Protein 1G41 (pdb70)

Foldseek 3Di:
DPDALVRQLVQLVQAAPDPSFVSSVLSVQQVVLVVLVVDDPPVSLVDFGQAAEEAEDAARCQVVSQVSSCVVVLAQEEEDELVQQLVGDACLVQLQVSLVSLLCSQPCCFLVVDDVCPVVSDPRDDLLVSLVRSLVRCQREAEYEYEALQVLFQAPPGDDSVVSSLVSLVSCLCLLVWHWHQYPSGIHISGHHHYYYYHNCPPNDLVRRPVSNSVSHNHYGYGYAADLVSLLCQCPRHDCRVVVVVQVLLVVLQEGEDEDSVLSSLLSVLLRLQCVVDNNNGSVSSVLLVCLLCVVCNVCSNVVHNYYHYRYNVSSCVSCPCQSVDCVRVVPRD

Solvent-accessible surface area: 17791 Å² total; per-residue (Å²): 62,136,54,50,38,179,89,0,27,65,57,0,68,86,38,9,9,35,12,64,92,0,5,134,8,0,0,72,3,5,31,28,27,71,109,27,59,99,62,148,111,99,105,75,102,115,48,50,16,85,1,0,0,0,44,6,54,74,13,6,16,21,20,60,0,0,99,71,0,3,146,31,16,99,10,2,34,29,55,7,74,1,53,101,28,83,214,64,111,98,15,44,3,1,0,66,56,0,0,54,36,0,19,140,46,10,100,123,80,36,74,66,161,84,256,215,109,117,135,103,68,51,143,59,52,66,94,111,79,11,58,113,75,0,11,75,18,0,31,55,57,0,0,0,0,5,37,30,1,20,122,0,1,74,146,40,172,166,71,72,39,9,101,50,48,53,5,6,0,138,59,2,20,62,1,6,97,29,28,78,5,68,11,158,26,33,114,0,125,2,62,29,2,2,2,0,0,1,4,37,21,160,111,8,160,21,77,33,2,26,92,86,2,50,53,48,2,66,38,106,13,115,2,81,67,18,50,37,60,31,3,46,114,36,0,65,93,13,103,62,5,35,12,92,79,24,94,59,96,12,59,112,70,30,1,64,0,39,37,56,102,62,0,12,90,80,0,2,103,6,0,67,86,1,5,109,68,28,91,86,55,4,23,125,16,2,96,45,0,0,93,80,1,0,86,156,6,51,179,34,1,73,116,50,111,68,84,81,19,91,0,56,36,72,55,1,65,120,20,12,48,127,2,18,100,53,86,100,70,1,124,189,68,16

Organism: Haemophilus influenzae (strain ATCC 51907 / DSM 11121 / KW20 / Rd) (NCBI:txid71421)

CATH classification: 3.40.50.300 (+2 more: 1.10.8.10, 1.10.8.60)

Radius of gyration: 23.07 Å; Cα contacts (8 Å, |Δi|>4): 548; chains: 1; bounding box: 60×40×63 Å

Sequence (334 aa):
SEMTPREIVSELDQHIIGQADAKRAVAIALRNRWRRMQLQEPLRHEVTPKNILMIGPTGVGKTEIARRLAKLANAPFIKVEATKFTVGKEVDSIIRDLTDSAMKLVRQQEIAKNRLIDDEAAKLINPEELKQKAIDAVEQNGIVFIDEIDKICKKGEYSGADVSREGVQRDLLPLVEGSTVSTKHGMVKTDHILFIASGAFQVARPSDLIPELQGRLPIRVELTALSAADFERILTEPHASLTEQYKALMATEGVNIAFTTDAVKKIAEAAFRVNEKTENIGARRLHTVMERLMDKISFSASDMNGQTVNIDAAYVADALGEVVENEDLSRFIL

Structure (mmCIF, N/CA/C/O backbone):
data_1G41
#
_entry.id   1G41
#
_cell.length_a   110.620
_cell.length_b   110.620
_cell.length_c   335.83
_cell.angle_alpha   90.00
_cell.angle_beta   90.00
_cell.angle_gamma   120.00
#
_symmetry.space_group_name_H-M   'P 6 2 2'
#
loop_
_entity.id
_entity.type
_entity.pdbx_description
1 polymer 'HEAT SHOCK PROTEIN HSLU'
2 non-polymer 'SULFATE ION'
3 non-polymer "ADENOSINE-5'-DIPHOSPHATE"
4 water water
#
loop_
_atom_site.group_PDB
_atom_site.id
_atom_site.type_symbol
_atom_site.label_atom_id
_atom_site.label_alt_id
_atom_site.label_comp_id
_atom_site.label_asym_id
_atom_site.label_entity_id
_atom_site.label_seq_id
_atom_site.pdbx_PDB_ins_code
_atom_site.Cartn_x
_atom_site.Cartn_y
_atom_site.Cartn_z
_atom_site.occupancy
_atom_site.B_iso_or_equiv
_atom_site.auth_seq_id
_atom_site.auth_comp_id
_atom_site.auth_asym_id
_atom_site.auth_atom_id
_atom_site.pdbx_PDB_model_num
ATOM 1 N N . SER A 1 2 ? 18.807 35.658 37.481 1.00 68.33 2 SER A N 1
ATOM 2 C CA . SER A 1 2 ? 19.811 36.186 38.446 1.00 68.33 2 SER A CA 1
ATOM 3 C C . SER A 1 2 ? 19.876 37.708 38.386 1.00 68.33 2 SER A C 1
ATOM 4 O O . SER A 1 2 ? 19.177 38.336 37.593 1.00 68.33 2 SER A O 1
ATOM 7 N N . GLU A 1 3 ? 20.720 38.290 39.234 1.00 49.16 3 GLU A N 1
ATOM 8 C CA . GLU A 1 3 ? 20.899 39.739 39.293 1.00 49.16 3 GLU A CA 1
ATOM 9 C C . GLU A 1 3 ? 21.840 40.215 38.188 1.00 49.16 3 GLU A C 1
ATOM 10 O O . GLU A 1 3 ? 22.055 41.414 38.009 1.00 49.16 3 GLU A O 1
ATOM 16 N N . MET A 1 4 ? 22.400 39.263 37.452 1.00 33.09 4 MET A N 1
ATOM 17 C CA . MET A 1 4 ? 23.327 39.574 36.372 1.00 33.09 4 MET A CA 1
ATOM 18 C C . MET A 1 4 ? 22.691 40.375 35.245 1.00 33.09 4 MET A C 1
ATOM 19 O O . MET A 1 4 ? 21.563 40.115 34.834 1.00 33.09 4 MET A O 1
ATOM 24 N N . THR A 1 5 ? 23.436 41.355 34.751 1.00 16.87 5 THR A N 1
ATOM 25 C CA . THR A 1 5 ? 22.966 42.200 33.656 1.00 16.87 5 THR A CA 1
ATOM 26 C C . THR A 1 5 ? 23.272 41.508 32.330 1.00 16.87 5 THR A C 1
ATOM 27 O O . THR A 1 5 ? 24.109 40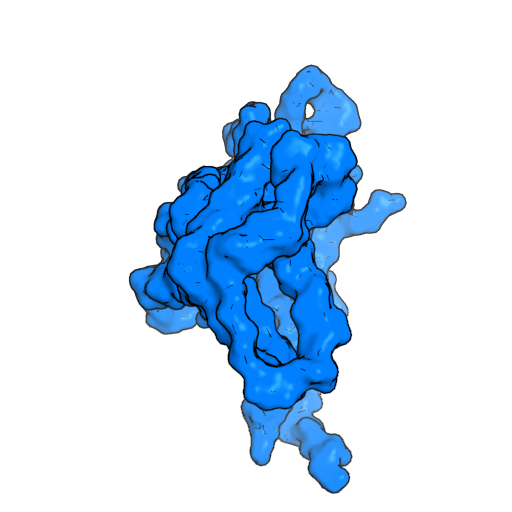.606 32.272 1.00 16.87 5 THR A O 1
ATOM 31 N N . PRO A 1 6 ? 22.586 41.913 31.254 1.00 23.92 6 PRO A N 1
ATOM 32 C CA . PRO A 1 6 ? 22.811 41.309 29.938 1.00 23.92 6 PRO A CA 1
ATOM 33 C C . PRO A 1 6 ? 24.303 41.210 29.591 1.00 23.92 6 PRO A C 1
ATOM 34 O O . PRO A 1 6 ? 24.791 40.124 29.234 1.00 23.92 6 PRO A O 1
ATOM 38 N N . ARG A 1 7 ? 25.023 42.329 29.710 1.00 26.53 7 ARG A N 1
ATOM 39 C CA . ARG A 1 7 ? 26.461 42.345 29.411 1.00 26.53 7 ARG A CA 1
ATOM 40 C C . ARG A 1 7 ? 27.263 41.405 30.310 1.00 26.53 7 ARG A C 1
ATOM 41 O O . ARG A 1 7 ? 28.210 40.777 29.855 1.00 26.53 7 ARG A O 1
ATOM 49 N N . GLU A 1 8 ? 26.897 41.296 31.582 1.00 25.97 8 GLU A N 1
ATOM 50 C CA . GLU A 1 8 ? 27.617 40.383 32.460 1.00 25.97 8 GLU A CA 1
ATOM 51 C C . GLU A 1 8 ? 27.354 38.932 32.017 1.00 25.97 8 GLU A C 1
ATOM 52 O O . GLU A 1 8 ? 28.247 38.086 32.060 1.00 25.97 8 GLU A O 1
ATOM 58 N N . ILE A 1 9 ? 26.126 38.658 31.584 1.00 22.68 9 ILE A N 1
ATOM 59 C CA . ILE A 1 9 ? 25.758 37.325 31.120 1.00 22.68 9 ILE A CA 1
ATOM 60 C C . ILE A 1 9 ? 26.534 36.979 29.852 1.00 22.68 9 ILE A C 1
ATOM 61 O O . ILE A 1 9 ? 27.020 35.851 29.715 1.00 22.68 9 ILE A O 1
ATOM 66 N N . VAL A 1 10 ? 26.638 37.940 28.928 1.00 18.43 10 VAL A N 1
ATOM 67 C CA . VAL A 1 10 ? 27.379 37.720 27.690 1.00 18.43 10 VAL A CA 1
ATOM 68 C C . VAL A 1 10 ? 28.877 37.556 28.004 1.00 18.43 10 VAL A C 1
ATOM 69 O O . VAL A 1 10 ? 29.574 36.715 27.409 1.00 18.43 10 VAL A O 1
ATOM 73 N N . SER A 1 11 ? 29.379 38.335 28.950 1.00 26.66 11 SER A N 1
ATOM 74 C CA . SER A 1 11 ? 30.787 38.199 29.295 1.00 26.66 11 SER A CA 1
ATOM 75 C C . SER A 1 11 ? 31.040 36.765 29.772 1.00 26.66 11 SER A C 1
ATOM 76 O O . SER A 1 11 ? 32.057 36.145 29.429 1.00 26.66 11 SER A O 1
ATOM 79 N N . GLU A 1 12 ? 30.111 36.230 30.557 1.00 22.23 12 GLU A N 1
ATOM 80 C CA . GLU A 1 12 ? 30.266 34.863 31.040 1.00 22.23 12 GLU A CA 1
ATOM 81 C C . GLU A 1 12 ? 30.182 33.876 29.877 1.00 22.23 12 GLU A C 1
ATOM 82 O O . GLU A 1 12 ? 30.977 32.937 29.788 1.00 22.23 12 GLU A O 1
ATOM 88 N N . LEU A 1 13 ? 29.222 34.091 28.983 1.00 30.53 13 LEU A N 1
ATOM 89 C CA . LEU A 1 13 ? 29.061 33.205 27.835 1.00 30.53 13 LEU A CA 1
ATOM 90 C C . LEU A 1 13 ? 30.306 33.236 26.950 1.00 30.53 13 LEU A C 1
ATOM 91 O O . LEU A 1 13 ? 30.714 32.214 26.398 1.00 30.53 13 LEU A O 1
ATOM 96 N N . ASP A 1 14 ? 30.915 34.411 26.827 1.00 27.48 14 ASP A N 1
ATOM 97 C CA . ASP A 1 14 ? 32.109 34.547 26.009 1.00 27.48 14 ASP A CA 1
ATOM 98 C C . ASP A 1 14 ? 33.234 33.624 26.448 1.00 27.48 14 ASP A C 1
ATOM 99 O O . ASP A 1 14 ? 34.061 33.235 25.634 1.00 27.48 14 ASP A O 1
ATOM 104 N N . GLN A 1 15 ? 33.275 33.274 27.727 1.00 22.60 15 GLN A N 1
ATOM 105 C CA . GLN A 1 15 ? 34.350 32.422 28.198 1.00 22.60 15 GLN A CA 1
ATOM 106 C C . GLN A 1 15 ? 34.165 30.935 27.917 1.00 22.60 15 GLN A C 1
ATOM 107 O O . GLN A 1 15 ? 35.030 30.127 28.254 1.00 22.60 15 GLN A O 1
ATOM 113 N N . HIS A 1 16 ? 33.054 30.584 27.278 1.00 28.14 16 HIS A N 1
ATOM 114 C CA . HIS A 1 16 ? 32.762 29.195 26.949 1.00 28.14 16 HIS A CA 1
ATOM 115 C C . HIS A 1 16 ? 32.467 29.020 25.456 1.00 28.14 16 HIS A C 1
ATOM 116 O O . HIS A 1 16 ? 32.765 27.979 24.879 1.00 28.14 16 HIS A O 1
ATOM 123 N N . ILE A 1 17 ? 31.895 30.054 24.846 1.00 22.60 17 ILE A N 1
ATOM 124 C CA . ILE A 1 17 ? 31.491 30.031 23.439 1.00 22.60 17 ILE A CA 1
ATOM 125 C C . ILE A 1 17 ? 32.211 31.099 22.623 1.00 22.60 17 ILE A C 1
ATOM 126 O O . ILE A 1 17 ? 32.201 32.287 22.980 1.00 22.60 17 ILE A O 1
ATOM 131 N N . ILE A 1 18 ? 32.839 30.677 21.532 1.00 18.43 18 ILE A N 1
ATOM 132 C CA . ILE A 1 18 ? 33.543 31.619 20.670 1.00 18.43 18 ILE A CA 1
ATOM 133 C C . ILE A 1 18 ? 32.541 32.141 19.657 1.00 18.43 18 ILE A C 1
ATOM 134 O O . ILE A 1 18 ? 31.784 31.361 19.084 1.00 18.43 18 ILE A O 1
ATOM 139 N N . GLY A 1 19 ? 32.528 33.458 19.461 1.00 18.83 19 GLY A N 1
ATOM 140 C CA . GLY A 1 19 ? 31.611 34.064 18.507 1.00 18.83 19 GLY A CA 1
ATOM 141 C C . GLY A 1 19 ? 30.144 34.041 18.905 1.00 18.83 19 GLY A C 1
ATOM 142 O O . GLY A 1 19 ? 29.800 34.047 20.096 1.00 18.83 19 GLY A O 1
ATOM 143 N N . GLN A 1 20 ? 29.281 34.023 17.891 1.00 24.26 20 GLN A N 1
ATOM 144 C CA . GLN A 1 20 ? 27.831 34.001 18.073 1.00 24.26 20 GLN A CA 1
ATOM 145 C C . GLN A 1 20 ? 27.359 35.085 19.059 1.00 24.26 20 GLN A C 1
ATOM 146 O O . GLN A 1 20 ? 26.678 34.791 20.046 1.00 24.26 20 GLN A O 1
ATOM 152 N N . ALA A 1 21 ? 27.713 36.340 18.783 1.00 16.56 21 ALA A N 1
ATOM 153 C CA . ALA A 1 21 ? 27.321 37.453 19.651 1.00 16.56 21 ALA A CA 1
ATOM 154 C C . ALA A 1 21 ? 25.817 37.695 19.663 1.00 16.56 21 ALA A C 1
ATOM 155 O O . ALA A 1 21 ? 25.246 38.013 20.717 1.00 16.56 21 ALA A O 1
ATOM 157 N N . ASP A 1 22 ? 25.169 37.556 18.509 1.00 20.54 22 ASP A N 1
ATOM 158 C CA . ASP A 1 22 ? 23.727 37.778 18.456 1.00 20.54 22 ASP A CA 1
ATOM 159 C C . ASP A 1 22 ? 22.976 36.788 19.349 1.00 20.54 22 ASP A C 1
ATOM 160 O O . ASP A 1 22 ? 22.098 37.188 20.127 1.00 20.54 22 ASP A O 1
ATOM 165 N N . ALA A 1 23 ? 23.304 35.503 19.237 1.00 22.88 23 ALA A N 1
ATOM 166 C CA . ALA A 1 23 ? 22.646 34.497 20.062 1.00 22.88 23 ALA A CA 1
ATOM 167 C C . ALA A 1 23 ? 22.963 34.722 21.549 1.00 22.88 23 ALA A C 1
ATOM 168 O O . ALA A 1 23 ? 22.110 34.524 22.421 1.00 22.88 23 ALA A O 1
ATOM 170 N N . LYS A 1 24 ? 24.195 35.118 21.844 1.00 32.88 24 LYS A N 1
ATOM 171 C CA . LYS A 1 24 ? 24.555 35.364 23.229 1.00 32.88 24 LYS A CA 1
ATOM 172 C C . LYS A 1 24 ? 23.695 36.503 23.781 1.00 32.88 24 LYS A C 1
ATOM 173 O O . LYS A 1 24 ? 23.244 36.451 24.929 1.00 32.88 24 LYS A O 1
ATOM 179 N N . ARG A 1 25 ? 23.455 37.524 22.961 1.00 30.20 25 ARG A N 1
ATOM 180 C CA . ARG A 1 25 ? 22.644 38.647 23.403 1.00 30.20 25 ARG A CA 1
ATOM 181 C C . ARG A 1 25 ? 21.181 38.246 23.569 1.00 30.20 25 ARG A C 1
ATOM 182 O O . ARG A 1 25 ? 20.537 38.615 24.557 1.00 30.20 25 ARG A O 1
ATOM 190 N N . ALA A 1 26 ? 20.663 37.483 22.611 1.00 27.76 26 ALA A N 1
ATOM 191 C CA . ALA A 1 26 ? 19.276 37.036 22.663 1.00 27.76 26 ALA A CA 1
ATOM 192 C C . ALA A 1 26 ? 18.977 36.262 23.945 1.00 27.76 26 ALA A C 1
ATOM 193 O O . ALA A 1 26 ? 17.959 36.513 24.592 1.00 27.76 26 ALA A O 1
ATOM 195 N N . VAL A 1 27 ? 19.844 35.328 24.326 1.00 25.27 27 VAL A N 1
ATOM 196 C CA . VAL A 1 27 ? 19.598 34.574 25.553 1.00 25.27 27 VAL A CA 1
ATOM 197 C C . VAL A 1 27 ? 19.843 35.423 26.797 1.00 25.27 27 VAL A C 1
ATOM 198 O O . VAL A 1 27 ? 19.217 35.190 27.832 1.00 25.27 27 VAL A O 1
ATOM 202 N N . ALA A 1 28 ? 20.753 36.396 26.711 1.00 32.89 28 ALA A N 1
ATOM 203 C CA . ALA A 1 28 ? 21.036 37.262 27.858 1.00 32.89 28 ALA A CA 1
ATOM 204 C C . ALA A 1 28 ? 19.775 38.062 28.180 1.00 32.89 28 ALA A C 1
ATOM 205 O O . ALA A 1 28 ? 19.352 38.155 29.333 1.00 32.89 28 ALA A O 1
ATOM 207 N N . ILE A 1 29 ? 19.188 38.634 27.135 1.00 33.72 29 ILE A N 1
ATOM 208 C CA . ILE A 1 29 ? 17.967 39.423 27.242 1.00 33.72 29 ILE A CA 1
ATOM 209 C C . ILE A 1 29 ? 16.876 38.565 27.878 1.00 33.72 29 ILE A C 1
ATOM 210 O O . ILE A 1 29 ? 16.243 38.966 28.862 1.00 33.72 29 ILE A O 1
ATOM 215 N N . ALA A 1 30 ? 16.677 37.382 27.302 1.00 39.62 30 ALA A N 1
ATOM 216 C CA . ALA A 1 30 ? 15.669 36.443 27.764 1.00 39.62 30 ALA A CA 1
ATOM 217 C C . ALA A 1 30 ? 15.799 36.144 29.245 1.00 39.62 30 ALA A C 1
ATOM 218 O O . ALA A 1 30 ? 14.807 36.069 29.958 1.00 39.62 30 ALA A O 1
ATOM 220 N N . LEU A 1 31 ? 17.027 35.974 29.708 1.00 30.37 31 LEU A N 1
ATOM 221 C CA . LEU A 1 31 ? 17.256 35.657 31.105 1.00 30.37 31 LEU A CA 1
ATOM 222 C C . LEU A 1 31 ? 17.056 36.882 31.985 1.00 30.37 31 LEU A C 1
ATOM 223 O O . LEU A 1 31 ? 16.611 36.768 33.126 1.00 30.37 31 LEU A O 1
ATOM 228 N N . ARG A 1 32 ? 17.379 38.053 31.445 1.00 29.49 32 ARG A N 1
ATOM 229 C CA . ARG A 1 32 ? 17.245 39.303 32.185 1.00 29.49 32 ARG A CA 1
ATOM 230 C C . ARG A 1 32 ? 15.773 39.657 32.358 1.00 29.49 32 ARG A C 1
ATOM 231 O O . ARG A 1 32 ? 15.373 40.199 33.391 1.00 29.49 32 ARG A O 1
ATOM 239 N N . ASN A 1 33 ? 14.969 39.347 31.343 1.00 32.14 33 ASN A N 1
ATOM 240 C CA . ASN A 1 33 ? 13.541 39.619 31.410 1.00 32.14 33 ASN A CA 1
ATOM 241 C C . ASN A 1 33 ? 12.905 38.982 32.640 1.00 32.14 33 ASN A C 1
ATOM 242 O O . ASN A 1 33 ? 12.024 39.574 33.258 1.00 32.14 33 ASN A O 1
ATOM 247 N N . ARG A 1 34 ? 13.340 37.777 32.993 1.00 37.61 34 ARG A N 1
ATOM 248 C CA . ARG A 1 34 ? 12.809 37.101 34.170 1.00 37.61 34 ARG A CA 1
ATOM 249 C C . ARG A 1 34 ? 13.019 37.963 35.397 1.00 37.61 34 ARG A C 1
ATOM 250 O O . ARG A 1 34 ? 12.143 38.065 36.252 1.00 37.61 34 ARG A O 1
ATOM 258 N N . TRP A 1 35 ? 14.195 38.570 35.488 1.00 37.08 35 TRP A N 1
ATOM 259 C CA . TRP A 1 35 ? 14.504 39.430 36.613 1.00 37.08 35 TRP A CA 1
ATOM 260 C C . TRP A 1 35 ? 13.603 40.655 36.583 1.00 37.08 35 TRP A C 1
ATOM 261 O O . TRP A 1 35 ? 13.081 41.076 37.616 1.00 37.08 35 TRP A O 1
ATOM 272 N N . ARG A 1 36 ? 13.435 41.228 35.393 1.00 25.57 36 ARG A N 1
ATOM 273 C CA . ARG A 1 36 ? 12.610 42.418 35.222 1.00 25.57 36 ARG A CA 1
ATOM 274 C C . ARG A 1 36 ? 11.162 42.155 35.621 1.00 25.57 36 ARG A C 1
ATOM 275 O O . ARG A 1 36 ? 10.563 42.929 36.364 1.00 25.57 36 ARG A O 1
ATOM 283 N N . ARG A 1 37 ? 10.603 41.063 35.116 1.00 33.98 37 ARG A N 1
ATOM 284 C CA . ARG A 1 37 ? 9.233 40.705 35.426 1.00 33.98 37 ARG A CA 1
ATOM 285 C C . ARG A 1 37 ? 9.038 40.636 36.934 1.00 33.98 37 ARG A C 1
ATOM 286 O O . ARG A 1 37 ? 7.990 41.012 37.452 1.00 33.98 37 ARG A O 1
ATOM 294 N N . MET A 1 38 ? 10.063 40.169 37.634 1.00 38.08 38 MET A N 1
ATOM 295 C CA . MET A 1 38 ? 10.008 40.041 39.085 1.00 38.08 38 MET A CA 1
ATOM 296 C C . MET A 1 38 ? 9.984 41.394 39.780 1.00 38.08 38 MET A C 1
ATOM 297 O O . MET A 1 38 ? 9.600 41.488 40.943 1.00 38.08 38 MET A O 1
ATOM 302 N N . GLN A 1 39 ? 10.396 42.439 39.071 1.00 34.00 39 GLN A N 1
ATOM 303 C CA . GLN A 1 39 ? 10.415 43.777 39.651 1.00 34.00 39 GLN A CA 1
ATOM 304 C C . GLN A 1 39 ? 9.074 44.467 39.421 1.00 34.00 39 GLN A C 1
ATOM 305 O O . GLN A 1 39 ? 8.825 45.549 39.961 1.00 34.00 39 GLN A O 1
ATOM 311 N N . LEU A 1 40 ? 8.219 43.836 38.616 1.00 45.04 40 LEU A N 1
ATOM 312 C CA . LEU A 1 40 ? 6.902 44.384 38.293 1.00 45.04 40 LEU A CA 1
ATOM 313 C C . LEU A 1 40 ? 5.909 44.127 39.417 1.00 45.04 40 LEU A C 1
ATOM 314 O O . LEU A 1 40 ? 6.204 43.404 40.364 1.00 45.04 40 LEU A O 1
ATOM 319 N N . GLN A 1 41 ? 4.731 44.724 39.312 1.00 57.46 41 GLN A N 1
ATOM 320 C CA . GLN A 1 41 ? 3.700 44.520 40.316 1.00 57.46 41 GLN A CA 1
ATOM 321 C C . GLN A 1 41 ? 2.467 43.933 39.658 1.00 57.46 41 GLN A C 1
ATOM 322 O O . GLN A 1 41 ? 2.311 44.005 38.437 1.00 57.46 41 GLN A O 1
ATOM 328 N N . GLU A 1 42 ? 1.595 43.339 40.461 1.00 69.98 42 GLU A N 1
ATOM 329 C CA . GLU A 1 42 ? 0.372 42.763 39.932 1.00 69.98 42 GLU A CA 1
ATOM 330 C C . GLU A 1 42 ? -0.492 43.922 39.449 1.00 69.98 42 GLU A C 1
ATOM 331 O O . GLU A 1 42 ? -0.390 45.036 39.974 1.00 69.98 42 GLU A O 1
ATOM 337 N N . PRO A 1 43 ? -1.356 43.684 38.444 1.00 94.01 43 PRO A N 1
ATOM 338 C CA . PRO A 1 43 ? -1.593 42.424 37.731 1.00 94.01 43 PRO A CA 1
ATOM 339 C C . PRO A 1 43 ? -0.813 42.298 36.425 1.00 94.01 43 PRO A C 1
ATOM 340 O O . PRO A 1 43 ? -1.161 41.485 35.569 1.00 94.01 43 PRO A O 1
ATOM 344 N N . LEU A 1 44 ? 0.229 43.106 36.263 1.00 56.43 44 LEU A N 1
ATOM 345 C CA . LEU A 1 44 ? 1.018 43.066 35.038 1.00 56.43 44 LEU A CA 1
ATOM 346 C C . LEU A 1 44 ? 2.103 42.009 35.132 1.00 56.43 44 LEU A C 1
ATOM 347 O O . LEU A 1 44 ? 2.628 41.547 34.121 1.00 56.43 44 LEU A O 1
ATOM 352 N N . ARG A 1 45 ? 2.419 41.628 36.363 1.00 44.10 45 ARG A N 1
ATOM 353 C CA . ARG A 1 45 ? 3.434 40.624 36.637 1.00 44.10 45 ARG A CA 1
ATOM 354 C C . ARG A 1 45 ? 3.139 39.276 35.973 1.00 44.10 45 ARG A C 1
ATOM 355 O O . ARG A 1 45 ? 3.987 38.740 35.257 1.00 44.10 45 ARG A O 1
ATOM 363 N N . HIS A 1 46 ? 1.942 38.730 36.193 1.00 55.03 46 HIS A N 1
ATOM 364 C CA . HIS A 1 46 ? 1.596 37.432 35.614 1.00 55.03 46 HIS A CA 1
ATOM 365 C C . HIS A 1 46 ? 1.201 37.484 34.143 1.00 55.03 46 HIS A C 1
ATOM 366 O O . HIS A 1 46 ? 1.131 36.456 33.475 1.00 55.03 46 HIS A O 1
ATOM 373 N N . GLU A 1 47 ? 0.951 38.683 33.638 1.00 28.73 47 GLU A N 1
ATOM 374 C CA . GLU A 1 47 ? 0.577 38.859 32.239 1.00 28.73 47 GLU A CA 1
ATOM 375 C C . GLU A 1 47 ? 1.795 38.740 31.324 1.00 28.73 47 GLU A C 1
ATOM 376 O O . GLU A 1 47 ? 1.677 38.296 30.188 1.00 28.73 47 GLU A O 1
ATOM 382 N N . VAL A 1 48 ? 2.960 39.146 31.824 1.00 39.77 48 VAL A N 1
ATOM 383 C CA . VAL A 1 48 ? 4.202 39.090 31.055 1.00 39.77 48 VAL A CA 1
ATOM 384 C C . VAL A 1 48 ? 4.794 37.672 31.021 1.00 39.77 48 VAL A C 1
ATOM 385 O O . VAL A 1 48 ? 5.137 37.095 32.061 1.00 39.77 48 VAL A O 1
ATOM 389 N N . THR A 1 49 ? 4.926 37.129 29.815 1.00 30.93 49 THR A N 1
ATOM 390 C CA . THR A 1 49 ? 5.449 35.781 29.634 1.00 30.93 49 THR A CA 1
ATOM 391 C C . THR A 1 49 ? 6.850 35.769 29.021 1.00 30.93 49 THR A C 1
ATOM 392 O O . THR A 1 49 ? 7.308 36.773 28.481 1.00 30.93 49 THR A O 1
ATOM 396 N N . PRO A 1 50 ? 7.544 34.620 29.087 1.00 35.89 50 PRO A N 1
ATOM 397 C CA . PRO A 1 50 ? 8.896 34.507 28.528 1.00 35.89 50 PRO A CA 1
ATOM 398 C C . PRO A 1 50 ? 8.917 34.721 27.007 1.00 35.89 50 PRO A C 1
ATOM 399 O O . PRO A 1 50 ? 8.020 34.259 26.292 1.00 35.89 50 PRO A O 1
ATOM 403 N N . LYS A 1 51 ? 9.936 35.428 26.520 1.00 31.20 51 LYS A N 1
ATOM 404 C CA . LYS A 1 51 ? 10.082 35.668 25.085 1.00 31.20 51 LYS A CA 1
ATOM 405 C C . LYS A 1 51 ? 10.941 34.516 24.606 1.00 31.20 51 LYS A C 1
ATOM 406 O O . LYS A 1 51 ? 12.165 34.603 24.607 1.00 31.20 51 LYS A O 1
ATOM 412 N N . ASN A 1 52 ? 10.302 33.423 24.219 1.00 28.10 52 ASN A N 1
ATOM 413 C CA . ASN A 1 52 ? 11.041 32.264 23.762 1.00 28.10 52 ASN A CA 1
ATOM 414 C C . ASN A 1 52 ? 11.881 32.594 22.536 1.00 28.10 52 ASN A C 1
ATOM 415 O O . ASN A 1 52 ? 11.536 33.464 21.719 1.00 28.10 52 ASN A O 1
ATOM 420 N N . ILE A 1 53 ? 12.993 31.880 22.426 1.00 23.73 53 ILE A N 1
ATO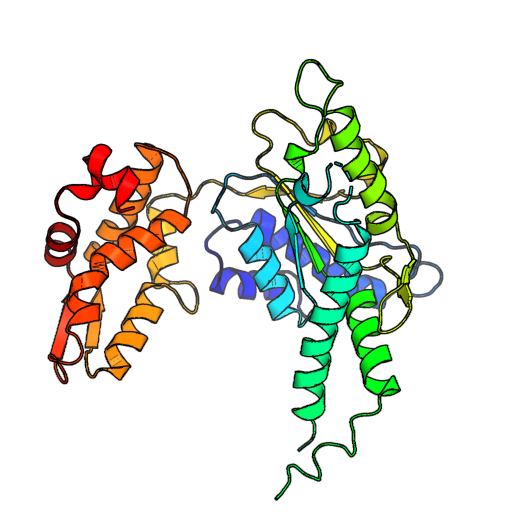M 421 C CA . ILE A 1 53 ? 13.942 32.085 21.355 1.00 23.73 53 ILE A CA 1
ATOM 422 C C . ILE A 1 53 ? 13.994 30.933 20.382 1.00 23.73 53 ILE A C 1
ATOM 423 O O . ILE A 1 53 ? 13.875 29.772 20.764 1.00 23.73 53 ILE A O 1
ATOM 428 N N . LEU A 1 54 ? 14.158 31.278 19.113 1.00 28.54 54 LEU A N 1
ATOM 429 C CA . LEU A 1 54 ? 14.291 30.301 18.054 1.00 28.54 54 LEU A CA 1
ATOM 430 C C . LEU A 1 54 ? 15.662 30.599 17.462 1.00 28.54 54 LEU A C 1
ATOM 431 O O . LEU A 1 54 ? 15.891 31.704 16.955 1.00 28.54 54 LEU A O 1
ATOM 436 N N . MET A 1 55 ? 16.575 29.633 17.558 1.00 25.19 55 MET A N 1
ATOM 437 C CA . MET A 1 55 ? 17.918 29.799 17.012 1.00 25.19 55 MET A CA 1
ATOM 438 C C . MET A 1 55 ? 17.943 29.166 15.633 1.00 25.19 55 MET A C 1
ATOM 439 O O . MET A 1 55 ? 17.456 28.054 15.442 1.00 25.19 55 MET A O 1
ATOM 444 N N . ILE A 1 56 ? 18.507 29.892 14.680 1.00 18.01 56 ILE A N 1
ATOM 445 C CA . ILE A 1 56 ? 18.620 29.439 13.301 1.00 18.01 56 ILE A CA 1
ATOM 446 C C . ILE A 1 56 ? 20.115 29.372 12.971 1.00 18.01 56 ILE A C 1
ATOM 447 O O . ILE A 1 56 ? 20.799 30.386 13.025 1.00 18.01 56 ILE A O 1
ATOM 452 N N . GLY A 1 57 ? 20.623 28.188 12.648 1.00 19.67 57 GLY A N 1
ATOM 453 C CA . GLY A 1 57 ? 22.032 28.067 12.310 1.00 19.67 57 GLY A CA 1
ATOM 454 C C . GLY A 1 57 ? 22.473 26.647 11.986 1.00 19.67 57 GLY A C 1
ATOM 455 O O . GLY A 1 57 ? 21.758 25.693 12.287 1.00 19.67 57 GLY A O 1
ATOM 456 N N . PRO A 1 58 ? 23.660 26.475 11.381 1.00 22.47 58 PRO A N 1
ATOM 457 C CA . PRO A 1 58 ? 24.190 25.159 11.019 1.00 22.47 58 PRO A CA 1
ATOM 458 C C . PRO A 1 58 ? 24.542 24.329 12.247 1.00 22.47 58 PRO A C 1
ATOM 459 O O . PRO A 1 58 ? 24.589 24.845 13.369 1.00 22.47 58 PRO A O 1
ATOM 463 N N . THR A 1 59 ? 24.809 23.045 12.026 1.00 22.99 59 THR A N 1
ATOM 464 C CA . THR A 1 59 ? 25.127 22.145 13.116 1.00 22.99 59 THR A CA 1
ATOM 465 C C . THR A 1 59 ? 26.535 22.337 13.686 1.00 22.99 59 THR A C 1
ATOM 466 O O . THR A 1 59 ? 27.485 22.688 12.969 1.00 22.99 59 THR A O 1
ATOM 470 N N . GLY A 1 60 ? 26.641 22.132 14.995 1.00 13.33 60 GLY A N 1
ATOM 471 C CA . GLY A 1 60 ? 27.907 22.266 15.690 1.00 13.33 60 GLY A CA 1
ATOM 472 C C . GLY A 1 60 ? 28.532 23.650 15.767 1.00 13.33 60 GLY A C 1
ATOM 473 O O . GLY A 1 60 ? 29.766 23.777 15.700 1.00 13.33 60 GLY A O 1
ATOM 474 N N . VAL A 1 61 ? 27.722 24.697 15.905 1.00 18.80 61 VAL A N 1
ATOM 475 C CA . VAL A 1 61 ? 28.285 26.043 16.002 1.00 18.80 61 VAL A CA 1
ATOM 476 C C . VAL A 1 61 ? 28.000 26.724 17.331 1.00 18.80 61 VAL A C 1
ATOM 477 O O . VAL A 1 61 ? 28.313 27.896 17.494 1.00 18.80 61 VAL A O 1
ATOM 481 N N . GLY A 1 62 ? 27.411 25.995 18.279 1.00 22.20 62 GLY A N 1
ATOM 482 C CA . GLY A 1 62 ? 27.157 26.562 19.595 1.00 22.20 62 GLY A CA 1
ATOM 483 C C . GLY A 1 62 ? 25.731 26.812 20.064 1.00 22.20 62 GLY A C 1
ATOM 484 O O . GLY A 1 62 ? 25.531 27.413 21.122 1.00 22.20 62 GLY A O 1
ATOM 485 N N . LYS A 1 63 ? 24.737 26.366 19.310 1.00 18.38 63 LYS A N 1
ATOM 486 C CA . LYS A 1 63 ? 23.350 26.580 19.709 1.00 18.38 63 LYS A CA 1
ATOM 487 C C . LYS A 1 63 ? 23.052 25.946 21.062 1.00 18.38 63 LYS A C 1
ATOM 488 O O . LYS A 1 63 ? 22.667 26.635 22.002 1.00 18.38 63 LYS A O 1
ATOM 494 N N . THR A 1 64 ? 23.245 24.637 21.166 1.00 21.78 64 THR A N 1
ATOM 495 C CA . THR A 1 64 ? 22.978 23.937 22.416 1.00 21.78 64 THR A CA 1
ATOM 496 C C . THR A 1 64 ? 23.890 24.422 23.531 1.00 21.78 64 THR A C 1
ATOM 497 O O . THR A 1 64 ? 23.435 24.684 24.651 1.00 21.78 64 THR A O 1
ATOM 501 N N . GLU A 1 65 ? 25.180 24.531 23.211 1.00 22.35 65 GLU A N 1
ATOM 502 C CA . GLU A 1 65 ? 26.176 24.960 24.183 1.00 22.35 65 GLU A CA 1
ATOM 503 C C . GLU A 1 65 ? 25.809 26.298 24.794 1.00 22.35 65 GLU A C 1
ATOM 504 O O . GLU A 1 65 ? 25.959 26.494 26.004 1.00 22.35 65 GLU A O 1
ATOM 510 N N . ILE A 1 66 ? 25.321 27.220 23.974 1.00 23.32 66 ILE A N 1
ATOM 511 C CA . ILE A 1 66 ? 24.929 28.519 24.507 1.00 23.32 66 ILE A CA 1
ATOM 512 C C . ILE A 1 66 ? 23.790 28.316 25.510 1.00 23.32 66 ILE A C 1
ATOM 513 O O . ILE A 1 66 ? 23.772 28.942 26.569 1.00 23.32 66 ILE A O 1
ATOM 518 N N . ALA A 1 67 ? 22.854 27.428 25.180 1.00 23.10 67 ALA A N 1
ATOM 519 C CA . ALA A 1 67 ? 21.730 27.144 26.068 1.00 23.10 67 ALA A CA 1
ATOM 520 C C . ALA A 1 67 ? 22.180 26.422 27.343 1.00 23.10 67 ALA A C 1
ATOM 521 O O . ALA A 1 67 ? 21.717 26.761 28.431 1.00 23.10 67 ALA A O 1
ATOM 523 N N . ARG A 1 68 ? 23.062 25.427 27.207 1.00 27.65 68 ARG A N 1
ATOM 524 C CA . ARG A 1 68 ? 23.559 24.682 28.366 1.00 27.65 68 ARG A CA 1
ATOM 525 C C . ARG A 1 68 ? 24.236 25.649 29.324 1.00 27.65 68 ARG A C 1
ATOM 526 O O . ARG A 1 68 ? 23.914 25.703 30.511 1.00 27.65 68 ARG A O 1
ATOM 534 N N . ARG A 1 69 ? 25.189 26.405 28.785 1.00 27.03 69 ARG A N 1
ATOM 535 C CA . ARG A 1 69 ? 25.934 27.382 29.548 1.00 27.03 69 ARG A CA 1
ATOM 536 C C . ARG A 1 69 ? 25.005 28.387 30.211 1.00 27.03 69 ARG A C 1
ATOM 537 O O . ARG A 1 69 ? 25.191 28.749 31.373 1.00 27.03 69 ARG A O 1
ATOM 545 N N . LEU A 1 70 ? 24.011 28.849 29.465 1.00 21.25 70 LEU A N 1
ATOM 546 C CA . LEU A 1 70 ? 23.076 29.817 30.010 1.00 21.25 70 LEU A CA 1
ATOM 547 C C . LEU A 1 70 ? 22.426 29.269 31.281 1.00 21.25 70 LEU A C 1
ATOM 548 O O . LEU A 1 70 ? 22.363 29.967 32.299 1.00 21.25 70 LEU A O 1
ATOM 553 N N . ALA A 1 71 ? 21.942 28.026 31.207 1.00 27.05 71 ALA A N 1
ATOM 554 C CA . ALA A 1 71 ? 21.301 27.375 32.346 1.00 27.05 71 ALA A CA 1
ATOM 555 C C . ALA A 1 71 ? 22.292 27.257 33.503 1.00 27.05 71 ALA A C 1
ATOM 556 O O . ALA A 1 71 ? 21.926 27.448 34.662 1.00 27.05 71 ALA A O 1
ATOM 558 N N . LYS A 1 72 ? 23.545 26.947 33.176 1.00 33.99 72 LYS A N 1
ATOM 559 C CA . LYS A 1 72 ? 24.596 26.817 34.177 1.00 33.99 72 LYS A CA 1
ATOM 560 C C . LYS A 1 72 ? 24.795 28.104 34.969 1.00 33.99 72 LYS A C 1
ATOM 561 O O . LYS A 1 72 ? 24.642 28.120 36.187 1.00 33.99 72 LYS A O 1
ATOM 567 N N . LEU A 1 73 ? 25.129 29.185 34.274 1.00 37.63 73 LEU A N 1
ATOM 568 C CA . LEU A 1 73 ? 25.384 30.465 34.937 1.00 37.63 73 LEU A CA 1
ATOM 569 C C . LEU A 1 73 ? 24.171 31.046 35.659 1.00 37.63 73 LEU A C 1
ATOM 570 O O . LEU A 1 73 ? 24.315 31.939 36.494 1.00 37.63 73 LEU A O 1
ATOM 575 N N . ALA A 1 74 ? 22.979 30.549 35.341 1.00 33.60 74 ALA A N 1
ATOM 576 C CA . ALA A 1 74 ? 21.772 31.041 35.988 1.00 33.60 74 ALA A CA 1
ATOM 577 C C . ALA A 1 74 ? 21.346 30.086 37.096 1.00 33.60 74 ALA A C 1
ATOM 578 O O . ALA A 1 74 ? 20.379 30.351 37.805 1.00 33.60 74 ALA A O 1
ATOM 580 N N . ASN A 1 75 ? 22.075 28.982 37.242 1.00 42.48 75 ASN A N 1
ATOM 581 C CA . ASN A 1 75 ? 21.758 27.972 38.243 1.00 42.48 75 ASN A CA 1
ATOM 582 C C . ASN A 1 75 ? 20.319 27.551 38.053 1.00 42.48 75 ASN A C 1
ATOM 583 O O . ASN A 1 75 ? 19.528 27.611 38.993 1.00 42.48 75 ASN A O 1
ATOM 588 N N . ALA A 1 76 ? 19.981 27.129 36.836 1.00 39.30 76 ALA A N 1
ATOM 589 C CA . ALA A 1 76 ? 18.618 26.718 36.524 1.00 39.30 76 ALA A CA 1
ATOM 590 C C . ALA A 1 76 ? 18.509 25.331 35.892 1.00 39.30 76 ALA A C 1
ATOM 591 O O . ALA A 1 76 ? 19.453 24.841 35.279 1.00 39.30 76 ALA A O 1
ATOM 593 N N . PRO A 1 77 ? 17.345 24.679 36.050 1.00 36.09 77 PRO A N 1
ATOM 594 C CA . PRO A 1 77 ? 17.066 23.345 35.506 1.00 36.09 77 PRO A CA 1
ATOM 595 C C . PRO A 1 77 ? 17.026 23.386 33.977 1.00 36.09 77 PRO A C 1
ATOM 596 O O . PRO A 1 77 ? 16.236 24.120 33.377 1.00 36.09 77 PRO A O 1
ATOM 600 N N . PHE A 1 78 ? 17.875 22.584 33.351 1.00 37.91 78 PHE A N 1
ATOM 601 C CA . PHE A 1 78 ? 17.962 22.542 31.902 1.00 37.91 78 PHE A CA 1
ATOM 602 C C . PHE A 1 78 ? 17.505 21.190 31.405 1.00 37.91 78 PHE A C 1
ATOM 603 O O . PHE A 1 78 ? 17.480 20.217 32.152 1.00 37.91 78 PHE A O 1
ATOM 611 N N . ILE A 1 79 ? 17.126 21.135 30.140 1.00 28.34 79 ILE A N 1
ATOM 612 C CA . ILE A 1 79 ? 16.715 19.886 29.534 1.00 28.34 79 ILE A CA 1
ATOM 613 C C . ILE A 1 79 ? 16.782 20.036 28.018 1.00 28.34 79 ILE A C 1
ATOM 614 O O . ILE A 1 79 ? 16.283 21.008 27.443 1.00 28.34 79 ILE A O 1
ATOM 619 N N . LYS A 1 80 ? 17.449 19.094 27.372 1.00 49.37 80 LYS A N 1
ATOM 620 C CA . LYS A 1 80 ? 17.542 19.127 25.928 1.00 49.37 80 LYS A CA 1
ATOM 621 C C . LYS A 1 80 ? 16.629 18.024 25.432 1.00 49.37 80 LYS A C 1
ATOM 622 O O . LYS A 1 80 ? 16.537 16.962 26.047 1.00 49.37 80 LYS A O 1
ATOM 628 N N . VAL A 1 81 ? 15.942 18.282 24.331 1.00 32.04 81 VAL A N 1
ATOM 629 C CA . VAL A 1 81 ? 15.051 17.290 23.754 1.00 32.04 81 VAL A CA 1
ATOM 630 C C . VAL A 1 81 ? 15.065 17.425 22.233 1.00 32.04 81 VAL A C 1
ATOM 631 O O . VAL A 1 81 ? 15.246 18.519 21.704 1.00 32.04 81 VAL A O 1
ATOM 635 N N . GLU A 1 82 ? 14.902 16.311 21.531 1.00 35.13 82 GLU A N 1
ATOM 636 C CA . GLU A 1 82 ? 14.881 16.339 20.077 1.00 35.13 82 GLU A CA 1
ATOM 637 C C . GLU A 1 82 ? 13.425 16.284 19.639 1.00 35.13 82 GLU A C 1
ATOM 638 O O . GLU A 1 82 ? 12.703 15.348 19.974 1.00 35.13 82 GLU A O 1
ATOM 644 N N . ALA A 1 83 ? 12.999 17.309 18.905 1.00 41.50 83 ALA A N 1
ATOM 645 C CA . ALA A 1 83 ? 11.626 17.427 18.424 1.00 41.50 83 ALA A CA 1
ATOM 646 C C . ALA A 1 83 ? 11.045 16.168 17.789 1.00 41.50 83 ALA A C 1
ATOM 647 O O . ALA A 1 83 ? 10.027 15.649 18.253 1.00 41.50 83 ALA A O 1
ATOM 649 N N . THR A 1 84 ? 11.683 15.683 16.727 1.00 43.76 84 THR A N 1
ATOM 650 C CA . THR A 1 84 ? 11.214 14.491 16.018 1.00 43.76 84 THR A CA 1
ATOM 651 C C . THR A 1 84 ? 10.963 13.307 16.938 1.00 43.76 84 THR A C 1
ATOM 652 O O . THR A 1 84 ? 10.329 12.335 16.543 1.00 43.76 84 THR A O 1
ATOM 656 N N . LYS A 1 85 ? 11.480 13.388 18.156 1.00 56.50 85 LYS A N 1
ATOM 657 C CA . LYS A 1 85 ? 11.313 12.328 19.138 1.00 56.50 85 LYS A CA 1
ATOM 658 C C . LYS A 1 85 ? 9.847 12.069 19.436 1.00 56.50 85 LYS A C 1
ATOM 659 O O . LYS A 1 85 ? 9.464 1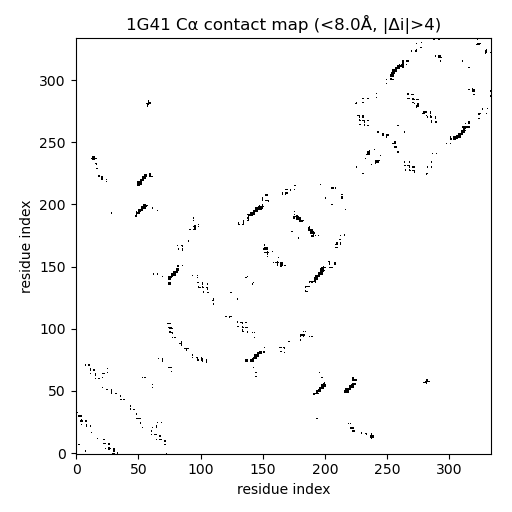0.961 19.810 1.00 56.50 85 LYS A O 1
ATOM 665 N N . PHE A 1 86 ? 9.021 13.092 19.265 1.00 53.34 86 PHE A N 1
ATOM 666 C CA . PHE A 1 86 ? 7.614 12.948 19.575 1.00 53.34 86 PHE A CA 1
ATOM 667 C C . PHE A 1 86 ? 6.674 12.639 18.424 1.00 53.34 86 PHE A C 1
ATOM 668 O O . PHE A 1 86 ? 5.510 12.322 18.660 1.00 53.34 86 PHE A O 1
ATOM 676 N N . THR A 1 87 ? 7.155 12.713 17.187 1.00 57.20 87 THR A N 1
ATOM 677 C CA . THR A 1 87 ? 6.281 12.418 16.056 1.00 57.20 87 THR A CA 1
ATOM 678 C C .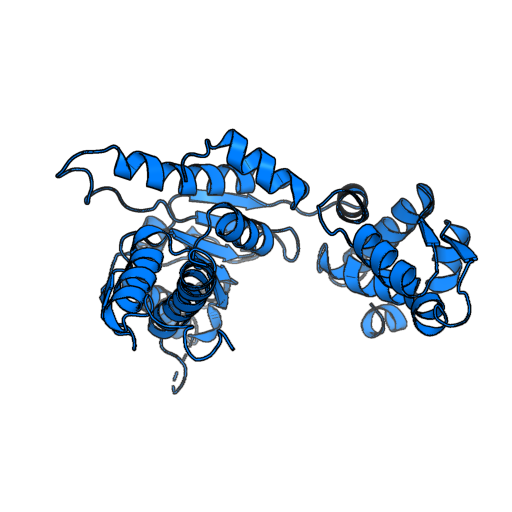 THR A 1 87 ? 5.721 11.006 16.204 1.00 57.20 87 THR A C 1
ATOM 679 O O . THR A 1 87 ? 5.944 10.145 15.354 1.00 57.20 87 THR A O 1
ATOM 683 N N . VAL A 1 92 ? 3.504 3.000 20.764 1.00 92.48 92 VAL A N 1
ATOM 684 C CA . VAL A 1 92 ? 3.031 4.247 21.351 1.00 92.48 92 VAL A CA 1
ATOM 685 C C . VAL A 1 92 ? 4.051 5.360 21.121 1.00 92.48 92 VAL A C 1
ATOM 686 O O . VAL A 1 92 ? 4.067 6.002 20.065 1.00 92.48 92 VAL A O 1
ATOM 690 N N . GLY A 1 93 ? 4.907 5.573 22.116 1.00 160.27 93 GLY A N 1
ATOM 691 C CA . GLY A 1 93 ? 5.921 6.606 22.026 1.00 160.27 93 GLY A CA 1
ATOM 692 C C . GLY A 1 93 ? 5.946 7.431 23.296 1.00 160.27 93 GLY A C 1
ATOM 693 O O . GLY A 1 93 ? 5.475 6.983 24.343 1.00 160.27 93 GLY A O 1
ATOM 694 N N . LYS A 1 94 ? 6.497 8.638 23.213 1.00 96.52 94 LYS A N 1
ATOM 695 C CA . LYS A 1 94 ? 6.562 9.513 24.374 1.00 96.52 94 LYS A CA 1
ATOM 696 C C . LYS A 1 94 ? 5.646 10.723 24.227 1.00 96.52 94 LYS A C 1
ATOM 697 O O . LYS A 1 94 ? 5.384 11.196 23.120 1.00 96.52 94 LYS A O 1
ATOM 703 N N . GLU A 1 95 ? 5.154 11.206 25.362 1.00 64.50 95 GLU A N 1
ATOM 704 C CA . GLU A 1 95 ? 4.270 12.363 25.407 1.00 64.50 95 GLU A CA 1
ATOM 705 C C . GLU A 1 95 ? 5.087 13.593 25.798 1.00 64.50 95 GLU A C 1
ATOM 706 O O . GLU A 1 95 ? 5.949 13.525 26.672 1.00 64.50 95 GLU A O 1
ATOM 712 N N . VAL A 1 96 ? 4.814 14.715 25.143 1.00 40.85 96 VAL A N 1
ATOM 713 C CA . VAL A 1 96 ? 5.539 15.950 25.413 1.00 40.85 96 VAL A CA 1
ATOM 714 C C . VAL A 1 96 ? 5.661 16.271 26.895 1.00 40.85 96 VAL A C 1
ATOM 715 O O . VAL A 1 96 ? 6.641 16.870 27.317 1.00 40.85 96 VAL A O 1
ATOM 719 N N . ASP A 1 97 ? 4.675 15.875 27.689 1.00 39.61 97 ASP A N 1
ATOM 720 C CA . ASP A 1 97 ? 4.720 16.149 29.123 1.00 39.61 97 ASP A CA 1
ATOM 721 C C . ASP A 1 97 ? 5.992 15.580 29.746 1.00 39.61 97 ASP A C 1
ATOM 722 O O . ASP A 1 97 ? 6.432 16.031 30.806 1.00 39.61 97 ASP A O 1
ATOM 727 N N . SER A 1 98 ? 6.577 14.585 29.081 1.00 39.86 98 SER A N 1
ATOM 728 C CA . SER A 1 98 ? 7.809 13.960 29.556 1.00 39.86 98 SER A CA 1
ATOM 729 C C . SER A 1 98 ? 8.862 15.045 29.713 1.00 39.86 98 SER A C 1
ATOM 730 O O . SER A 1 98 ? 9.660 15.026 30.655 1.00 39.86 98 SER A O 1
ATOM 733 N N . ILE A 1 99 ? 8.851 15.987 28.773 1.00 35.08 99 ILE A N 1
ATOM 734 C CA . ILE A 1 99 ? 9.781 17.106 28.773 1.00 35.08 99 ILE A CA 1
ATOM 735 C C . ILE A 1 99 ? 9.769 17.797 30.128 1.00 35.08 99 ILE A C 1
ATOM 736 O O . ILE A 1 99 ? 10.813 17.975 30.757 1.00 35.08 99 ILE A O 1
ATOM 741 N N . ILE A 1 100 ? 8.579 18.186 30.570 1.00 43.95 100 ILE A N 1
ATOM 742 C CA . ILE A 1 100 ? 8.410 18.864 31.849 1.00 43.95 100 ILE A CA 1
ATOM 743 C C . ILE A 1 100 ? 8.720 17.924 33.016 1.00 43.95 100 ILE A C 1
ATOM 744 O O . ILE A 1 100 ? 9.150 18.361 34.088 1.00 43.95 100 ILE A O 1
ATOM 749 N N . ARG A 1 101 ? 8.495 16.630 32.804 1.00 50.54 101 ARG A N 1
ATOM 750 C CA . ARG A 1 101 ? 8.761 15.630 33.834 1.00 50.54 101 ARG A CA 1
ATOM 751 C C . ARG A 1 101 ? 10.269 15.501 34.018 1.00 50.54 101 ARG A C 1
ATOM 752 O O . ARG A 1 101 ? 10.784 15.648 35.130 1.00 50.54 101 ARG A O 1
ATOM 760 N N . ASP A 1 102 ? 10.975 15.231 32.922 1.00 59.05 102 ASP A N 1
ATOM 761 C CA . ASP A 1 102 ? 12.426 15.102 32.968 1.00 59.05 102 ASP A CA 1
ATOM 762 C C . ASP A 1 102 ? 13.035 16.376 33.527 1.00 59.05 102 ASP A C 1
ATOM 763 O O . ASP A 1 102 ? 13.967 16.332 34.326 1.00 59.05 102 ASP A O 1
ATOM 768 N N . LEU A 1 103 ? 12.491 17.511 33.104 1.00 36.98 103 LEU A N 1
ATOM 769 C CA . LEU A 1 103 ? 12.964 18.815 33.552 1.00 36.98 103 LEU A CA 1
ATOM 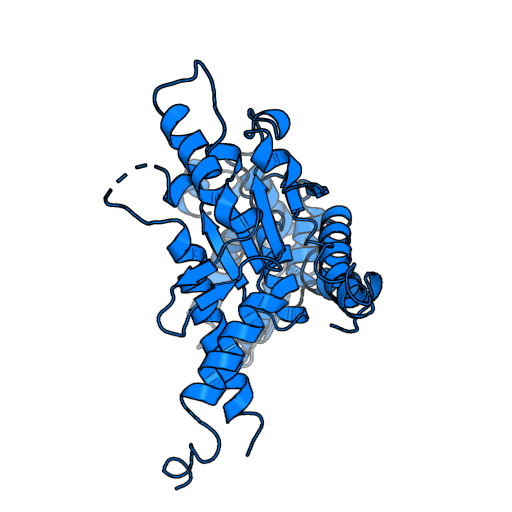770 C C . LEU A 1 103 ? 12.820 18.986 35.065 1.00 36.98 103 LEU A C 1
ATOM 771 O O . LEU A 1 103 ? 13.656 19.630 35.698 1.00 36.98 103 LEU A O 1
ATOM 776 N N . THR A 1 104 ? 11.764 18.415 35.644 1.00 54.24 104 THR A N 1
ATOM 777 C CA . THR A 1 104 ? 11.551 18.523 37.087 1.00 54.24 104 THR A CA 1
ATOM 778 C C . THR A 1 104 ? 12.545 17.633 37.829 1.00 54.24 104 THR A C 1
ATOM 779 O O . THR A 1 104 ? 12.929 17.941 38.959 1.00 54.24 104 THR A O 1
ATOM 783 N N . ASP A 1 105 ? 12.952 16.529 37.201 1.00 56.33 105 ASP A N 1
ATOM 784 C CA . ASP A 1 105 ? 13.941 15.641 37.810 1.00 56.33 105 ASP A CA 1
ATOM 785 C C . ASP A 1 105 ? 15.259 16.412 37.857 1.00 56.33 105 ASP A C 1
ATOM 786 O O . ASP A 1 105 ? 15.922 16.483 38.897 1.00 56.33 105 ASP A O 1
ATOM 791 N N . SER A 1 106 ? 15.628 16.988 36.715 1.00 62.13 106 SER A N 1
ATOM 792 C CA . SER A 1 106 ? 16.849 17.774 36.599 1.00 62.13 106 SER A CA 1
ATOM 793 C C . SER A 1 106 ? 16.853 18.813 37.713 1.00 62.13 106 SER A C 1
ATOM 794 O O . SER A 1 106 ? 17.889 19.097 38.314 1.00 62.13 106 SER A O 1
ATOM 797 N N . ALA A 1 107 ? 15.681 19.373 37.983 1.00 50.94 107 ALA A N 1
ATOM 798 C CA . ALA A 1 107 ? 15.534 20.383 39.021 1.00 50.94 107 ALA A CA 1
ATOM 799 C C . ALA A 1 107 ? 15.706 19.785 40.415 1.00 50.94 107 ALA A C 1
ATOM 800 O O . ALA A 1 107 ? 16.066 20.491 41.362 1.00 50.94 107 ALA A O 1
ATOM 802 N N . MET A 1 108 ? 15.436 18.488 40.539 1.00 69.56 108 MET A N 1
ATOM 803 C CA . MET A 1 108 ? 15.564 17.805 41.819 1.00 69.56 108 MET A CA 1
ATOM 804 C C . MET A 1 108 ? 17.033 17.725 42.219 1.00 69.56 108 MET A C 1
ATOM 805 O O . MET A 1 108 ? 17.398 18.107 43.331 1.00 69.56 108 MET A O 1
ATOM 810 N N . LYS A 1 109 ? 17.871 17.234 41.308 1.00 83.56 109 LYS A N 1
ATOM 811 C CA . LYS A 1 109 ? 19.304 17.125 41.567 1.00 83.56 109 LYS A CA 1
ATOM 812 C C . LYS A 1 109 ? 19.852 18.489 41.948 1.00 83.56 109 LYS A C 1
ATOM 813 O O . LYS A 1 109 ? 20.557 18.635 42.945 1.00 83.56 109 LYS A O 1
ATOM 819 N N . LEU A 1 110 ? 19.520 19.486 41.138 1.00 86.54 110 LEU A N 1
ATOM 820 C CA . LEU A 1 110 ? 19.972 20.845 41.375 1.00 86.54 110 LEU A CA 1
ATOM 821 C C . LEU A 1 110 ? 19.618 21.274 42.795 1.00 86.54 110 LEU A C 1
ATOM 822 O O . LEU A 1 110 ? 20.456 21.822 43.508 1.00 86.54 110 LEU A O 1
ATOM 827 N N . VAL A 1 111 ? 18.382 21.010 43.209 1.00 94.85 111 VAL A N 1
ATOM 828 C CA . VAL A 1 111 ? 17.937 21.386 44.546 1.00 94.85 111 VAL A CA 1
ATOM 829 C C . VAL A 1 111 ? 18.575 20.544 45.646 1.00 94.85 111 VAL A C 1
ATOM 830 O O . VAL A 1 111 ? 18.999 21.078 46.668 1.00 94.85 111 VAL A O 1
ATOM 834 N N . ARG A 1 112 ? 18.642 19.232 45.440 1.00 100.50 112 ARG A N 1
ATOM 835 C CA . ARG A 1 112 ? 19.234 18.339 46.434 1.00 100.50 112 ARG A CA 1
ATOM 836 C C . ARG A 1 112 ? 20.688 18.716 46.720 1.00 100.50 112 ARG A C 1
ATOM 837 O O . ARG A 1 112 ? 21.012 19.205 47.804 1.00 100.50 112 ARG A O 1
ATOM 845 N N . GLN A 1 113 ? 21.557 18.486 45.739 1.00 135.17 113 GLN A N 1
ATOM 846 C CA . GLN A 1 113 ? 22.976 18.792 45.877 1.00 135.17 113 GLN A CA 1
ATOM 847 C C . GLN A 1 113 ? 23.241 20.187 46.435 1.00 135.17 113 GLN A C 1
ATOM 848 O O . GLN A 1 113 ? 24.261 20.415 47.083 1.00 135.17 113 GLN A O 1
ATOM 854 N N . GLN A 1 114 ? 22.327 21.119 46.189 1.00 117.39 114 GLN A N 1
ATOM 855 C CA . GLN A 1 114 ? 22.495 22.478 46.688 1.00 117.39 114 GLN A CA 1
ATOM 856 C C . GLN A 1 114 ? 22.010 22.618 48.125 1.00 117.39 114 GLN A C 1
ATOM 857 O O . GLN A 1 114 ? 22.560 23.401 48.893 1.00 117.39 114 GLN A O 1
ATOM 863 N N . GLU A 1 115 ? 20.982 21.858 48.490 1.00 178.39 115 GLU A N 1
ATOM 864 C CA . GLU A 1 115 ? 20.441 21.928 49.843 1.00 178.39 115 GLU A CA 1
ATOM 865 C C . GLU A 1 115 ? 21.312 21.208 50.865 1.00 178.39 115 GLU A C 1
ATOM 866 O O . GLU A 1 115 ? 21.775 21.816 51.831 1.00 178.39 115 GLU A O 1
ATOM 872 N N . ILE A 1 116 ? 21.533 19.915 50.655 1.00 146.06 116 ILE A N 1
ATOM 873 C CA . ILE A 1 116 ? 22.347 19.133 51.577 1.00 146.06 116 ILE A CA 1
ATOM 874 C C . ILE A 1 116 ? 23.751 19.714 51.721 1.00 146.06 116 ILE A C 1
ATOM 875 O O . ILE A 1 116 ? 24.326 19.702 52.809 1.00 146.06 116 ILE A O 1
ATOM 880 N N . ALA A 1 117 ? 24.293 20.235 50.624 1.00 123.25 117 ALA A N 1
ATOM 881 C CA . ALA A 1 117 ? 25.627 20.822 50.639 1.00 123.25 117 ALA A CA 1
ATOM 882 C C . ALA A 1 117 ? 25.599 22.144 51.396 1.00 123.25 117 ALA A C 1
ATOM 883 O O . ALA A 1 117 ? 26.476 22.422 52.215 1.00 123.25 117 ALA A O 1
ATOM 885 N N . LYS A 1 118 ? 24.584 22.955 51.118 1.00 164.91 118 LYS A N 1
ATOM 886 C CA . LYS A 1 118 ? 24.435 24.247 51.776 1.00 164.91 118 LYS A CA 1
ATOM 887 C C . LYS A 1 118 ? 23.815 24.065 53.155 1.00 164.91 118 LYS A C 1
ATOM 888 O O . LYS A 1 118 ? 22.707 24.535 53.418 1.00 164.91 118 LYS A O 1
ATOM 894 N N . ASN A 1 119 ? 24.542 23.373 54.028 1.00 147.80 119 ASN A N 1
ATOM 895 C CA . ASN A 1 119 ? 24.092 23.121 55.392 1.00 147.80 119 ASN A CA 1
ATOM 896 C C . ASN A 1 119 ? 24.944 22.032 56.036 1.00 147.80 119 ASN A C 1
ATOM 897 O O . ASN A 1 119 ? 24.507 20.889 56.167 1.00 147.80 119 ASN A O 1
ATOM 902 N N . ARG A 1 120 ? 26.162 22.391 56.430 1.00 119.07 120 ARG A N 1
ATOM 903 C CA . ARG A 1 120 ? 27.073 21.444 57.065 1.00 119.07 120 ARG A CA 1
ATOM 904 C C . ARG A 1 120 ? 27.691 22.040 58.327 1.00 119.07 120 ARG A C 1
ATOM 905 O O . ARG A 1 120 ? 27.111 21.959 59.412 1.00 119.07 120 ARG A O 1
ATOM 913 N N . LEU A 1 226 ? 29.599 8.089 60.620 1.00 130.96 226 LEU A N 1
ATOM 914 C CA . LEU A 1 226 ? 29.770 9.127 61.630 1.00 130.96 226 LEU A CA 1
ATOM 915 C C . LEU A 1 226 ? 28.694 10.203 61.519 1.00 130.96 226 LEU A C 1
ATOM 916 O O . LEU A 1 226 ? 27.791 10.276 62.354 1.00 130.96 226 LEU A O 1
ATOM 921 N N . ILE A 1 227 ? 28.795 11.037 60.487 1.00 200.00 227 ILE A N 1
ATOM 922 C CA . ILE A 1 227 ? 27.831 12.112 60.273 1.00 200.00 227 ILE A CA 1
ATOM 923 C C . ILE A 1 227 ? 26.824 11.737 59.185 1.00 200.00 227 ILE A C 1
ATOM 924 O O . ILE A 1 227 ? 25.892 12.490 58.901 1.00 200.00 227 ILE A O 1
ATOM 929 N N . ASP A 1 228 ? 27.016 10.567 58.583 1.00 195.75 228 ASP A N 1
ATOM 930 C CA . ASP A 1 228 ? 26.126 10.090 57.529 1.00 195.75 228 ASP A CA 1
ATOM 931 C C . ASP A 1 228 ? 24.724 9.819 58.064 1.00 195.75 228 ASP A C 1
ATOM 932 O O . ASP A 1 228 ? 23.729 10.118 57.403 1.00 195.75 228 ASP A O 1
ATOM 937 N N . ASP A 1 229 ? 24.652 9.247 59.263 1.00 200.00 229 ASP A N 1
ATOM 938 C CA . ASP A 1 229 ? 23.372 8.936 59.888 1.00 200.00 229 ASP A CA 1
ATOM 939 C C . ASP A 1 229 ? 22.674 10.221 60.325 1.00 200.00 229 ASP A C 1
ATOM 940 O O . ASP A 1 229 ? 21.553 10.191 60.834 1.00 200.00 229 ASP A O 1
ATOM 945 N N . GLU A 1 230 ? 23.349 11.349 60.122 1.00 171.25 230 GLU A N 1
ATOM 946 C CA . GLU A 1 230 ? 22.807 12.653 60.484 1.00 171.25 230 GLU A CA 1
ATOM 947 C C . GLU A 1 230 ? 22.804 13.559 59.254 1.00 171.25 230 GLU A C 1
ATOM 948 O O . GLU A 1 230 ? 23.016 14.768 59.353 1.00 171.25 230 GLU A O 1
ATOM 954 N N . ALA A 1 231 ? 22.564 12.958 58.092 1.00 200.00 231 ALA A N 1
ATOM 955 C CA . ALA A 1 231 ? 22.532 13.695 56.835 1.00 200.00 231 ALA A CA 1
ATOM 956 C C . ALA A 1 231 ? 21.211 14.442 56.674 1.00 200.00 231 ALA A C 1
ATOM 957 O O . ALA A 1 231 ? 21.136 15.438 55.956 1.00 200.00 231 ALA A O 1
ATOM 959 N N . ALA A 1 232 ? 20.172 13.953 57.345 1.00 165.04 232 ALA A N 1
ATOM 960 C CA . ALA A 1 232 ? 18.856 14.577 57.281 1.00 165.04 232 ALA A CA 1
ATOM 961 C C . ALA A 1 232 ? 18.881 15.916 58.011 1.00 165.04 232 ALA A C 1
ATOM 962 O O . ALA A 1 232 ? 19.752 16.750 57.762 1.00 165.04 232 ALA A O 1
ATOM 964 N N . LYS A 1 233 ? 17.926 16.117 58.913 1.00 180.48 233 LYS A N 1
ATOM 965 C CA . LYS A 1 233 ? 17.845 17.355 59.681 1.00 180.48 233 LYS A CA 1
ATOM 966 C C . LYS A 1 233 ? 17.808 18.566 58.751 1.00 180.48 233 LYS A C 1
ATOM 967 O O . LYS A 1 233 ? 18.337 19.629 59.076 1.00 180.48 233 LYS A O 1
ATOM 973 N N . LEU A 1 234 ? 17.178 18.387 57.594 1.00 200.00 234 LEU A N 1
ATOM 974 C CA . LEU A 1 234 ? 17.049 19.441 56.591 1.00 200.00 234 LEU A CA 1
ATOM 975 C C . LEU A 1 234 ? 16.269 18.900 55.399 1.00 200.00 234 LEU A C 1
ATOM 976 O O . LEU A 1 234 ? 15.576 19.644 54.703 1.00 200.00 234 LEU A O 1
ATOM 981 N N . ILE A 1 235 ? 16.390 17.595 55.178 1.00 146.42 235 ILE A N 1
ATOM 982 C CA . ILE A 1 235 ? 15.715 16.931 54.073 1.00 146.42 235 ILE A CA 1
ATOM 983 C C . ILE A 1 235 ? 14.260 16.623 54.400 1.00 146.42 235 ILE A C 1
ATOM 984 O O . ILE A 1 235 ? 13.937 15.548 54.903 1.00 146.42 235 ILE A O 1
ATOM 989 N N . ASN A 1 236 ? 13.387 17.582 54.117 1.00 140.37 236 ASN A N 1
ATOM 990 C CA . ASN A 1 236 ? 11.962 17.411 54.354 1.00 140.37 236 ASN A CA 1
ATOM 991 C C . ASN A 1 236 ? 11.326 17.055 53.013 1.00 140.37 236 ASN A C 1
ATOM 992 O O . ASN A 1 236 ? 11.332 17.859 52.083 1.00 140.37 236 ASN A O 1
ATOM 997 N N . PRO A 1 237 ? 10.782 15.832 52.893 1.00 126.36 237 PRO A N 1
ATOM 998 C CA . PRO A 1 237 ? 10.142 15.356 51.663 1.00 126.36 237 PRO A CA 1
ATOM 999 C C . PRO A 1 237 ? 9.315 16.408 50.922 1.00 126.36 237 PRO A C 1
ATOM 1000 O O . PRO A 1 237 ? 9.274 16.419 49.692 1.00 126.36 237 PRO A O 1
ATOM 1004 N N . GLU A 1 238 ? 8.662 17.290 51.673 1.00 166.74 238 GLU A N 1
ATOM 1005 C CA . GLU A 1 238 ? 7.843 18.344 51.080 1.00 166.74 238 GLU A CA 1
ATOM 1006 C C . GLU A 1 238 ? 8.696 19.570 50.770 1.00 166.74 238 GLU A C 1
ATOM 1007 O O . GLU A 1 238 ? 8.419 20.313 49.829 1.00 166.74 238 GLU A O 1
ATOM 1013 N N . GLU A 1 239 ? 9.734 19.767 51.576 1.00 91.80 239 GLU A N 1
ATOM 1014 C CA . GLU A 1 239 ? 10.652 20.889 51.419 1.00 91.80 239 GLU A CA 1
ATOM 1015 C C . GLU A 1 239 ? 11.288 20.869 50.031 1.00 91.80 239 GLU A C 1
ATOM 1016 O O . GLU A 1 239 ? 11.170 21.827 49.267 1.00 91.80 239 GLU A O 1
ATOM 1022 N N . LEU A 1 240 ? 11.963 19.768 49.714 1.00 105.03 240 LEU A N 1
ATOM 1023 C CA . LEU A 1 240 ? 12.631 19.612 48.427 1.00 105.03 240 LEU A CA 1
ATOM 1024 C C . LEU A 1 240 ? 11.685 19.609 47.229 1.00 105.03 240 LEU A C 1
ATOM 1025 O O . LEU A 1 240 ? 11.969 20.246 46.214 1.00 105.03 240 LEU A O 1
ATOM 1030 N N . LYS A 1 241 ? 10.568 18.894 47.338 1.00 96.50 241 LYS A N 1
ATOM 1031 C CA . LYS A 1 241 ? 9.615 18.832 46.234 1.00 96.50 241 LYS A CA 1
ATOM 1032 C C . LYS A 1 241 ? 9.099 20.210 45.833 1.00 96.50 241 LYS A C 1
ATOM 1033 O O . LYS A 1 241 ? 9.040 20.528 44.647 1.00 96.50 241 LYS A O 1
ATOM 1039 N N . GLN A 1 242 ? 8.730 21.031 46.810 1.00 88.09 242 GLN A N 1
ATOM 1040 C CA . GLN A 1 242 ? 8.233 22.367 46.501 1.00 88.09 242 GLN A CA 1
ATOM 1041 C C . GLN A 1 242 ? 9.347 23.231 45.918 1.00 88.09 242 GLN A C 1
ATOM 1042 O O . GLN A 1 242 ? 9.097 24.127 45.106 1.00 88.09 242 GLN A O 1
ATOM 1048 N N . LYS A 1 243 ? 10.578 22.962 46.340 1.00 95.12 243 LYS A N 1
ATOM 1049 C CA . LYS A 1 243 ? 11.722 23.711 45.842 1.00 95.12 243 LYS A CA 1
ATOM 1050 C C . LYS A 1 243 ? 11.993 23.347 44.390 1.00 95.12 243 LYS A C 1
ATOM 1051 O O . LYS A 1 243 ? 12.110 24.226 43.540 1.00 95.12 243 LYS A O 1
ATOM 1057 N N . ALA A 1 244 ? 12.085 22.050 44.108 1.00 54.94 244 ALA A N 1
ATOM 1058 C CA . ALA A 1 244 ? 12.332 21.591 42.746 1.00 54.94 244 ALA A CA 1
ATOM 1059 C C . ALA A 1 244 ? 11.257 22.144 41.818 1.00 54.94 244 ALA A C 1
ATOM 1060 O O . ALA A 1 244 ? 11.554 22.596 40.709 1.00 54.94 244 ALA A O 1
ATOM 1062 N N . ILE A 1 245 ? 10.010 22.101 42.281 1.00 66.67 245 ILE A N 1
ATOM 1063 C CA . ILE A 1 245 ? 8.882 22.611 41.510 1.00 66.67 245 ILE A CA 1
ATOM 1064 C C . ILE A 1 245 ? 9.121 24.092 41.253 1.00 66.67 245 ILE A C 1
ATOM 1065 O O . ILE A 1 245 ? 8.974 24.578 40.131 1.00 66.67 245 ILE A O 1
ATOM 1070 N N . ASP A 1 246 ? 9.503 24.796 42.311 1.00 47.87 246 ASP A N 1
ATOM 1071 C CA . ASP A 1 246 ? 9.758 26.228 42.251 1.00 47.87 246 ASP A CA 1
ATOM 1072 C C . ASP A 1 246 ? 10.860 26.568 41.240 1.00 47.87 246 ASP A C 1
ATOM 1073 O O . ASP A 1 246 ? 10.759 27.551 40.504 1.00 47.87 246 ASP A O 1
ATOM 1078 N N . ALA A 1 247 ? 11.907 25.752 41.202 1.00 57.69 247 ALA A N 1
ATOM 1079 C CA . ALA A 1 247 ? 13.009 25.988 40.280 1.00 57.69 247 ALA A CA 1
ATOM 1080 C C . ALA A 1 247 ? 12.513 25.895 38.844 1.00 57.69 247 ALA A C 1
ATOM 1081 O O . ALA A 1 247 ? 12.747 26.794 38.033 1.00 57.69 247 ALA A O 1
ATOM 1083 N N . VAL A 1 248 ? 11.815 24.805 38.542 1.00 42.13 248 VAL A N 1
ATOM 1084 C CA . VAL A 1 248 ? 11.283 24.580 37.207 1.00 42.13 248 VAL A CA 1
ATOM 1085 C C . VAL A 1 248 ? 10.285 25.644 36.775 1.00 42.13 248 VAL A C 1
ATOM 1086 O O . VAL A 1 248 ? 10.314 26.099 35.634 1.00 42.13 248 VAL A O 1
ATOM 1090 N N . GLU A 1 249 ? 9.400 26.036 37.685 1.00 36.44 249 GLU A N 1
ATOM 1091 C CA . GLU A 1 249 ? 8.370 27.010 37.353 1.00 36.44 249 GLU A CA 1
ATOM 1092 C C . GLU A 1 249 ? 8.897 28.406 37.137 1.00 36.44 249 GLU A C 1
ATOM 1093 O O . GLU A 1 249 ? 8.388 29.150 36.292 1.00 36.44 249 GLU A O 1
ATOM 1099 N N . GLN A 1 250 ? 9.934 28.754 37.884 1.00 33.54 250 GLN A N 1
ATOM 1100 C CA . GLN A 1 250 ? 10.488 30.090 37.792 1.00 33.54 250 GLN A CA 1
ATOM 1101 C C . GLN A 1 250 ? 11.730 30.249 36.906 1.00 33.54 250 GLN A C 1
ATOM 1102 O O . GLN A 1 250 ? 11.910 31.292 36.272 1.00 33.54 250 GLN A O 1
ATOM 1108 N N . ASN A 1 251 ? 12.572 29.219 36.842 1.00 40.76 251 ASN A N 1
ATOM 1109 C CA . ASN A 1 251 ? 13.807 29.314 36.065 1.00 40.76 251 ASN A CA 1
ATOM 1110 C C . ASN A 1 251 ? 14.064 28.197 35.055 1.00 40.76 251 ASN A C 1
ATOM 1111 O O . ASN A 1 251 ? 15.144 28.125 34.464 1.00 40.76 251 ASN A O 1
ATOM 1116 N N . GLY A 1 252 ? 13.080 27.333 34.852 1.00 30.54 252 GLY A N 1
ATOM 1117 C CA . GLY A 1 252 ? 13.243 26.238 33.914 1.00 30.54 252 GLY A CA 1
ATOM 1118 C C . GLY A 1 252 ? 13.564 26.651 32.484 1.00 30.54 252 GLY A C 1
ATOM 1119 O O . GLY A 1 252 ? 13.000 27.609 31.951 1.00 30.54 252 GLY A O 1
ATOM 1120 N N . ILE A 1 253 ? 14.478 25.913 31.861 1.00 26.50 253 ILE A N 1
ATOM 1121 C CA . ILE A 1 253 ? 14.884 26.186 30.492 1.00 26.50 253 ILE A CA 1
ATOM 1122 C C . ILE A 1 253 ? 14.850 24.897 29.681 1.00 26.50 253 ILE A C 1
ATOM 1123 O O . ILE A 1 253 ? 15.487 23.907 30.032 1.00 26.50 253 ILE A O 1
ATOM 1128 N N . VAL A 1 254 ? 14.101 24.924 28.590 1.00 29.52 254 VAL A N 1
ATOM 1129 C CA . VAL A 1 254 ? 13.945 23.770 27.727 1.00 29.52 254 VAL A CA 1
ATOM 1130 C C . VAL A 1 254 ? 14.548 24.062 26.354 1.00 29.52 254 VAL A C 1
ATOM 1131 O O . VAL A 1 254 ? 14.220 25.075 25.731 1.00 29.52 254 VAL A O 1
ATOM 1135 N N . PHE A 1 255 ? 15.434 23.181 25.890 1.00 26.09 255 PHE A N 1
ATOM 1136 C CA . PHE A 1 255 ? 16.054 23.348 24.577 1.00 26.09 255 PHE A CA 1
ATOM 1137 C C . PHE A 1 255 ? 15.419 22.359 23.613 1.00 26.09 255 PHE A C 1
ATOM 1138 O O . PHE A 1 255 ? 15.559 21.147 23.774 1.00 26.09 255 PHE A O 1
ATOM 1146 N N . ILE A 1 256 ? 14.726 22.867 22.607 1.00 28.36 256 ILE A N 1
ATOM 1147 C CA . ILE A 1 256 ? 14.078 21.992 21.640 1.00 28.36 256 ILE A CA 1
ATOM 1148 C C . ILE A 1 256 ? 14.847 21.956 20.326 1.00 28.36 256 ILE A C 1
ATOM 1149 O O . ILE A 1 256 ? 14.692 22.828 19.470 1.00 28.36 256 ILE A O 1
ATOM 1154 N N . ASP A 1 257 ? 15.671 20.928 20.165 1.00 31.94 257 ASP A N 1
ATOM 1155 C CA . ASP A 1 257 ? 16.476 20.785 18.963 1.00 31.94 257 ASP A CA 1
ATOM 1156 C C . ASP A 1 257 ? 15.650 20.347 17.754 1.00 31.94 257 ASP A C 1
ATOM 1157 O O . ASP A 1 257 ? 14.528 19.864 17.894 1.00 31.94 257 ASP A O 1
ATOM 1162 N N . GLU A 1 258 ? 16.218 20.538 16.565 1.00 36.60 258 GLU A N 1
ATOM 1163 C CA . GLU A 1 258 ? 15.597 20.146 15.301 1.00 36.60 258 GLU A CA 1
ATOM 1164 C C . GLU A 1 258 ? 14.115 20.468 15.183 1.00 36.60 258 GLU A C 1
ATOM 1165 O O . GLU A 1 258 ? 13.342 19.665 14.664 1.00 36.60 258 GLU A O 1
ATOM 1171 N N . ILE A 1 259 ? 13.703 21.641 15.643 1.00 39.71 259 ILE A N 1
ATOM 1172 C CA . ILE A 1 259 ? 12.291 21.963 15.550 1.00 39.71 259 ILE A CA 1
ATOM 1173 C C . ILE A 1 259 ? 11.895 22.269 14.114 1.00 39.71 259 ILE A C 1
ATOM 1174 O O . ILE A 1 259 ? 10.718 22.428 13.812 1.00 39.71 259 ILE A O 1
ATOM 1179 N N . ASP A 1 260 ? 12.878 22.342 13.225 1.00 28.58 260 ASP A N 1
ATOM 1180 C CA . ASP A 1 260 ? 12.589 22.608 11.824 1.00 28.58 260 ASP A CA 1
ATOM 1181 C C . ASP A 1 260 ? 12.254 21.309 11.108 1.00 28.58 260 ASP A C 1
ATOM 1182 O O . ASP A 1 260 ? 11.814 21.322 9.958 1.00 28.58 260 ASP A O 1
ATOM 1187 N N . LYS A 1 261 ? 12.462 20.186 11.786 1.00 42.93 261 LYS A N 1
ATOM 1188 C CA . LYS A 1 261 ? 12.167 18.893 11.185 1.00 42.93 261 LYS A CA 1
ATOM 1189 C C . LYS A 1 261 ? 10.715 18.485 11.425 1.00 42.93 261 LYS A C 1
ATOM 1190 O O . LYS A 1 261 ? 10.236 17.498 10.862 1.00 42.93 261 LYS A O 1
ATOM 1196 N N . ILE A 1 262 ? 10.010 19.246 12.257 1.00 34.44 262 ILE A N 1
ATOM 1197 C CA . ILE A 1 262 ? 8.608 18.958 12.509 1.00 34.44 262 ILE A CA 1
ATOM 1198 C C . ILE A 1 262 ? 7.750 19.977 11.762 1.00 34.44 262 ILE A C 1
ATOM 1199 O O . ILE A 1 262 ? 6.573 20.154 12.058 1.00 34.44 262 ILE A O 1
ATOM 1204 N N . CYS A 1 263 ? 8.363 20.640 10.782 1.00 38.95 263 CYS A N 1
ATOM 1205 C CA . CYS A 1 263 ? 7.676 21.625 9.947 1.00 38.95 263 CYS A CA 1
ATOM 1206 C C . CYS A 1 263 ? 7.206 20.930 8.680 1.00 38.95 263 CYS A C 1
ATOM 1207 O O . CYS A 1 263 ? 7.873 20.030 8.180 1.00 38.95 263 CYS A O 1
ATOM 1210 N N . LYS A 1 264 ? 6.063 21.354 8.158 1.00 60.32 264 LYS A N 1
ATOM 1211 C CA . LYS A 1 264 ? 5.546 20.763 6.934 1.00 60.32 264 LYS A CA 1
ATOM 1212 C C . LYS A 1 264 ? 6.580 20.903 5.810 1.00 60.32 264 LYS A C 1
ATOM 1213 O O . LYS A 1 264 ? 6.913 22.010 5.395 1.00 60.32 264 LYS A O 1
ATOM 1219 N N . LYS A 1 265 ? 7.090 19.776 5.326 1.00 58.25 265 LYS A N 1
ATOM 1220 C CA . LYS A 1 265 ? 8.081 19.781 4.256 1.00 58.25 265 LYS A CA 1
ATOM 1221 C C . LYS A 1 265 ? 7.448 20.036 2.888 1.00 58.25 265 LYS A C 1
ATOM 1222 O O . LYS A 1 265 ? 6.747 21.034 2.683 1.00 58.25 265 LYS A O 1
ATOM 1228 N N . GLY A 1 266 ? 7.705 19.134 1.948 1.00 83.99 266 GLY A N 1
ATOM 1229 C CA . GLY A 1 266 ? 7.145 19.294 0.622 1.00 83.99 266 GLY A CA 1
ATOM 1230 C C . GLY A 1 266 ? 6.023 18.308 0.374 1.00 83.99 266 GLY A C 1
ATOM 1231 O O . GLY A 1 266 ? 5.941 17.273 1.048 1.00 83.99 266 GLY A O 1
ATOM 1232 N N . GLU A 1 267 ? 5.160 18.630 -0.589 1.00 79.58 267 GLU A N 1
ATOM 1233 C CA . GLU A 1 267 ? 4.036 17.769 -0.945 1.00 79.58 267 GLU A CA 1
ATOM 1234 C C . GLU A 1 267 ? 3.347 17.345 0.349 1.00 79.58 267 GLU A C 1
ATOM 1235 O O . GLU A 1 267 ? 3.058 16.160 0.557 1.00 79.58 267 GLU A O 1
ATOM 1241 N N . TYR A 1 268 ? 3.082 18.330 1.208 1.00 91.89 268 TYR A N 1
ATOM 1242 C CA . TYR A 1 268 ? 2.485 18.085 2.518 1.00 91.89 268 TYR A CA 1
ATOM 1243 C C . TYR A 1 268 ? 1.503 16.933 2.622 1.00 91.89 268 TYR A C 1
ATOM 1244 O O . TYR A 1 268 ? 0.953 16.450 1.628 1.00 91.89 268 TYR A O 1
ATOM 1253 N N . SER A 1 269 ? 1.312 16.505 3.865 1.00 100.47 269 SER A N 1
ATOM 1254 C CA . SER A 1 269 ? 0.428 15.412 4.235 1.00 100.47 269 SER A CA 1
ATOM 1255 C C . SER A 1 269 ? 1.161 14.080 4.170 1.00 100.47 269 SER A C 1
ATOM 1256 O O . SER A 1 269 ? 1.885 13.792 3.212 1.00 100.47 269 SER A O 1
ATOM 1259 N N . GLY A 1 270 ? 0.959 13.276 5.208 1.00 100.47 270 GLY A N 1
ATOM 1260 C CA . GLY A 1 270 ? 1.603 11.979 5.309 1.00 100.47 270 GLY A CA 1
ATOM 1261 C C . GLY A 1 270 ? 2.315 11.952 6.646 1.00 100.47 270 GLY A C 1
ATOM 1262 O O . GLY A 1 270 ? 2.028 11.121 7.510 1.00 100.47 270 GLY A O 1
ATOM 1263 N N . ALA A 1 271 ? 3.257 12.875 6.807 1.00 104.90 271 ALA A N 1
ATOM 1264 C CA . ALA A 1 271 ? 4.008 13.022 8.049 1.00 104.90 271 ALA A CA 1
ATOM 1265 C C . ALA A 1 271 ? 3.804 14.475 8.475 1.00 104.90 271 ALA A C 1
ATOM 1266 O O . ALA A 1 271 ? 3.839 14.803 9.659 1.00 104.90 271 ALA A O 1
ATOM 1268 N N . ASP A 1 272 ? 3.569 15.327 7.480 1.00 138.87 272 ASP A N 1
ATOM 1269 C CA . ASP A 1 272 ? 3.343 16.744 7.691 1.00 138.87 272 ASP A CA 1
ATOM 1270 C C . ASP A 1 272 ? 2.085 16.923 8.527 1.00 138.87 272 ASP A C 1
ATOM 1271 O O . ASP A 1 272 ? 1.747 18.028 8.946 1.00 138.87 272 ASP A O 1
ATOM 1276 N N . VAL A 1 273 ? 1.392 15.816 8.760 1.00 110.81 273 VAL A N 1
ATOM 1277 C CA . VAL A 1 273 ? 0.181 15.816 9.565 1.00 110.81 273 VAL A CA 1
ATOM 1278 C C . VAL A 1 273 ? 0.605 15.428 10.977 1.00 110.81 273 VAL A C 1
ATOM 1279 O O . VAL A 1 273 ? 0.066 15.921 11.968 1.00 110.81 273 VAL A O 1
ATOM 1283 N N . SER A 1 274 ? 1.592 14.542 11.045 1.00 54.20 274 SER A N 1
ATOM 1284 C CA . SER A 1 274 ? 2.136 14.066 12.310 1.00 54.20 274 SER A CA 1
ATOM 1285 C C . SER A 1 274 ? 3.078 15.129 12.881 1.00 54.20 274 SER A C 1
ATOM 1286 O O . SER A 1 274 ? 3.080 15.386 14.087 1.00 54.20 274 SER A O 1
ATOM 1289 N N . ARG A 1 275 ? 3.871 15.741 12.001 1.00 66.00 275 ARG A N 1
ATOM 1290 C CA . ARG A 1 275 ? 4.811 16.785 12.392 1.00 66.00 275 ARG A CA 1
ATOM 1291 C C . ARG A 1 275 ? 4.061 17.924 13.079 1.00 66.00 275 ARG A C 1
ATOM 1292 O O . ARG A 1 275 ? 4.303 18.225 14.248 1.00 66.00 275 ARG A O 1
ATOM 1300 N N . GLU A 1 276 ? 3.148 18.559 12.349 1.00 60.06 276 GLU A N 1
ATOM 1301 C CA . GLU A 1 276 ? 2.381 19.658 12.912 1.00 60.06 276 GLU A CA 1
ATOM 1302 C C . GLU A 1 276 ? 1.653 19.234 14.183 1.00 60.06 276 GLU A C 1
ATOM 1303 O O . GLU A 1 276 ? 1.330 20.069 15.029 1.00 60.06 276 GLU A O 1
ATOM 1309 N N . GLY A 1 277 ? 1.398 17.937 14.318 1.00 38.54 277 GLY A N 1
ATOM 1310 C CA . GLY A 1 277 ? 0.740 17.448 15.515 1.00 38.54 277 GLY A CA 1
ATOM 1311 C C . GLY A 1 277 ? 1.677 17.644 16.693 1.00 38.54 277 GLY A C 1
ATOM 1312 O O . GLY A 1 277 ? 1.250 17.896 17.827 1.00 38.54 277 GLY A O 1
ATOM 1313 N N . VAL A 1 278 ? 2.976 17.531 16.417 1.00 38.47 278 VAL A N 1
ATOM 1314 C CA . VAL A 1 278 ? 3.996 17.703 17.445 1.00 38.47 278 VAL A CA 1
ATOM 1315 C C . VAL A 1 278 ? 3.996 19.157 17.908 1.00 38.47 278 VAL A C 1
ATOM 1316 O O . VAL A 1 278 ? 4.029 19.435 19.110 1.00 38.47 278 VAL A O 1
ATOM 1320 N N . GLN A 1 279 ? 3.958 20.078 16.948 1.00 33.60 279 GLN A N 1
ATOM 1321 C CA . GLN A 1 279 ? 3.932 21.505 17.263 1.00 33.60 279 GLN A CA 1
ATOM 1322 C C . GLN A 1 279 ? 2.691 21.744 18.106 1.00 33.60 279 GLN A C 1
ATOM 1323 O O . GLN A 1 279 ? 2.741 22.414 19.136 1.00 33.60 279 GLN A O 1
ATOM 1329 N N . ARG A 1 280 ? 1.580 21.173 17.648 1.00 30.99 280 ARG A N 1
ATOM 1330 C CA . ARG A 1 280 ? 0.289 21.282 18.319 1.00 30.99 280 ARG A CA 1
ATOM 1331 C C . ARG A 1 280 ? 0.388 20.831 19.772 1.00 30.99 280 ARG A C 1
ATOM 1332 O O . ARG A 1 280 ? -0.074 21.522 20.678 1.00 30.99 280 ARG A O 1
ATOM 1340 N N . ASP A 1 281 ? 0.990 19.668 19.985 1.00 42.05 281 ASP A N 1
ATOM 1341 C CA . ASP A 1 281 ? 1.152 19.129 21.329 1.00 42.05 281 ASP A CA 1
ATOM 1342 C C . ASP A 1 281 ? 2.143 19.943 22.153 1.00 42.05 281 ASP A C 1
ATOM 1343 O O . ASP A 1 281 ? 2.128 19.882 23.377 1.00 42.05 281 ASP A O 1
ATOM 1348 N N . LEU A 1 282 ? 3.006 20.700 21.481 1.00 55.08 282 LEU A N 1
ATOM 1349 C CA . LEU A 1 282 ? 3.973 21.532 22.184 1.00 55.08 282 LEU A CA 1
ATOM 1350 C C . LEU A 1 282 ? 3.323 22.820 22.657 1.00 55.08 282 LEU A C 1
ATOM 1351 O O . LEU A 1 282 ? 3.741 23.391 23.662 1.00 55.08 282 LEU A O 1
ATOM 1356 N N . LEU A 1 283 ? 2.292 23.265 21.941 1.00 31.01 283 LEU A N 1
ATOM 1357 C CA . LEU A 1 283 ? 1.586 24.503 22.298 1.00 31.01 283 LEU A CA 1
ATOM 1358 C C . LEU A 1 283 ? 1.221 24.630 23.775 1.00 31.01 283 LEU A C 1
ATOM 1359 O O . LEU A 1 283 ? 1.578 25.606 24.420 1.00 31.01 283 LEU A O 1
ATOM 1364 N N . PRO A 1 284 ? 0.498 23.654 24.329 1.00 26.29 284 PRO A N 1
ATOM 1365 C CA . PRO A 1 284 ? 0.142 23.764 25.747 1.00 26.29 284 PRO A CA 1
ATOM 1366 C C . PRO A 1 284 ? 1.339 24.093 26.640 1.00 26.29 284 PRO A C 1
ATOM 1367 O O . PRO A 1 284 ? 1.199 24.820 27.620 1.00 26.29 284 PRO A O 1
ATOM 1371 N N . LEU A 1 285 ? 2.517 23.574 26.293 1.00 32.81 285 LEU A N 1
ATOM 1372 C CA . LEU A 1 285 ? 3.727 23.823 27.083 1.00 32.81 285 LEU A CA 1
ATOM 1373 C C . LEU A 1 285 ? 4.269 25.245 26.937 1.00 32.81 285 LEU A C 1
ATOM 1374 O O . LEU A 1 285 ? 4.573 25.908 27.932 1.00 32.81 285 LEU A O 1
ATOM 1379 N N . VAL A 1 286 ? 4.394 25.703 25.693 1.00 31.02 286 VAL A N 1
ATOM 1380 C CA . VAL A 1 286 ? 4.903 27.037 25.419 1.00 31.02 286 VAL A CA 1
ATOM 1381 C C . VAL A 1 286 ? 3.848 28.110 25.693 1.00 31.02 286 VAL A C 1
ATOM 1382 O O . VAL A 1 286 ? 4.182 29.273 25.934 1.00 31.02 286 VAL A O 1
ATOM 1386 N N . GLU A 1 287 ? 2.576 27.721 25.668 1.00 35.68 287 GLU A N 1
ATOM 1387 C CA . GLU A 1 287 ? 1.487 28.661 25.934 1.00 35.68 287 GLU A CA 1
ATOM 1388 C C . GLU A 1 287 ? 1.211 28.788 27.432 1.00 35.68 287 GLU A C 1
ATOM 1389 O O . GLU A 1 287 ? 0.697 29.804 27.892 1.00 35.68 287 GLU A O 1
ATOM 1395 N N . GLY A 1 288 ? 1.560 27.756 28.190 1.00 46.11 288 GLY A N 1
ATOM 1396 C CA . GLY A 1 288 ? 1.325 27.787 29.621 1.00 46.11 288 GLY A CA 1
ATOM 1397 C C . GLY A 1 288 ? 0.322 26.728 30.033 1.00 46.11 288 GLY A C 1
ATOM 1398 O O . GLY A 1 288 ? -0.885 26.916 29.895 1.00 46.11 288 GLY A O 1
ATOM 1399 N N . SER A 1 289 ? 0.830 25.604 30.527 1.00 40.66 289 SER A N 1
ATOM 1400 C CA . SER A 1 289 ? -0.008 24.496 30.973 1.00 40.66 289 SER A CA 1
ATOM 1401 C C . SER A 1 289 ? 0.444 24.022 32.339 1.00 40.66 289 SER A C 1
ATOM 1402 O O . SER A 1 289 ? 1.454 24.481 32.869 1.00 40.66 289 SER A O 1
ATOM 1405 N N . THR A 1 290 ? -0.321 23.097 32.901 1.00 47.11 290 THR A N 1
ATOM 1406 C CA . THR A 1 290 ? 0.003 22.511 34.189 1.00 47.11 290 THR A CA 1
ATOM 1407 C C . THR A 1 290 ? 0.231 21.037 33.891 1.00 47.11 290 THR A C 1
ATOM 1408 O O . THR A 1 290 ? -0.624 20.380 33.300 1.00 47.11 290 THR A O 1
ATOM 1412 N N . VAL A 1 291 ? 1.395 20.526 34.276 1.00 38.36 291 VAL A N 1
ATOM 1413 C CA . VAL A 1 291 ? 1.718 19.130 34.022 1.00 38.36 291 VAL A CA 1
ATOM 1414 C C . VAL A 1 291 ? 1.957 18.407 35.333 1.00 38.36 291 VAL A C 1
ATOM 1415 O O . VAL A 1 291 ? 2.520 18.972 36.275 1.00 38.36 291 VAL A O 1
ATOM 1419 N N . SER A 1 292 ? 1.511 17.159 35.398 1.00 51.70 292 SER A N 1
ATOM 1420 C CA . SER A 1 292 ? 1.682 16.371 36.605 1.00 51.70 292 SER A CA 1
ATOM 1421 C C . SER A 1 292 ? 3.018 15.651 36.588 1.00 51.70 292 SER A C 1
ATOM 1422 O O . SER A 1 292 ? 3.420 15.096 35.564 1.00 51.70 292 SER A O 1
ATOM 1425 N N . THR A 1 293 ? 3.707 15.674 37.726 1.00 56.13 293 THR A N 1
ATOM 1426 C CA . THR A 1 293 ? 4.993 15.002 37.861 1.00 56.13 293 THR A CA 1
ATOM 1427 C C . THR A 1 293 ? 5.050 14.354 39.237 1.00 56.13 293 THR A C 1
ATOM 1428 O O . THR A 1 293 ? 4.344 14.772 40.154 1.00 56.13 293 THR A O 1
ATOM 1432 N N . LYS A 1 294 ? 5.901 13.342 39.374 1.00 71.96 294 LYS A N 1
ATOM 1433 C CA . LYS A 1 294 ? 6.056 12.621 40.631 1.00 71.96 294 LYS A CA 1
ATOM 1434 C C . LYS A 1 294 ? 6.342 13.523 41.827 1.00 71.96 294 LYS A C 1
ATOM 1435 O O . LYS A 1 294 ? 6.318 13.068 42.969 1.00 71.96 294 LYS A O 1
ATOM 1441 N N . HIS A 1 295 ? 6.620 14.796 41.571 1.00 53.74 295 HIS A N 1
ATOM 1442 C CA . HIS A 1 295 ? 6.918 15.729 42.650 1.00 53.74 295 HIS A CA 1
ATOM 1443 C C . HIS A 1 295 ? 5.795 16.731 42.839 1.00 53.74 295 HIS A C 1
ATOM 1444 O O . HIS A 1 295 ? 5.896 17.645 43.658 1.00 53.74 295 HIS A O 1
ATOM 1451 N N . GLY A 1 296 ? 4.723 16.558 42.076 1.00 59.12 296 GLY A N 1
ATOM 1452 C CA . GLY A 1 296 ? 3.593 17.463 42.179 1.00 59.12 296 GLY A CA 1
ATOM 1453 C C . GLY A 1 296 ? 3.289 18.112 40.847 1.00 59.12 296 GLY A C 1
ATOM 1454 O O . GLY A 1 296 ? 3.905 17.773 39.835 1.00 59.12 296 GLY A O 1
ATOM 1455 N N . MET A 1 297 ? 2.336 19.040 40.839 1.00 47.68 297 MET A N 1
ATOM 1456 C CA . MET A 1 297 ? 1.968 19.732 39.609 1.00 47.68 297 MET A CA 1
ATOM 1457 C C . MET A 1 297 ? 3.014 20.791 39.274 1.00 47.68 297 MET A C 1
ATOM 1458 O O . MET A 1 297 ? 3.637 21.365 40.165 1.00 47.68 297 MET A O 1
ATOM 1463 N N . VAL A 1 298 ? 3.203 21.045 37.985 1.00 41.36 298 VAL A N 1
ATOM 1464 C CA . VAL A 1 298 ? 4.172 22.037 37.534 1.00 41.36 298 VAL A CA 1
ATOM 1465 C C . VAL A 1 298 ? 3.575 22.972 36.477 1.00 41.36 298 VAL A C 1
ATOM 1466 O O . VAL A 1 298 ? 3.043 22.516 35.460 1.00 41.36 298 VAL A O 1
ATOM 1470 N N . LYS A 1 299 ? 3.657 24.278 36.727 1.00 48.69 299 LYS A N 1
ATOM 1471 C CA . LYS A 1 299 ? 3.155 25.271 35.781 1.00 48.69 299 LYS A CA 1
ATOM 1472 C C . LYS A 1 299 ? 4.296 25.569 34.807 1.00 48.69 299 LYS A C 1
ATOM 1473 O O . LYS A 1 299 ? 5.408 25.860 35.241 1.00 48.69 299 LYS A O 1
ATOM 1479 N N . THR A 1 300 ? 4.032 25.501 33.503 1.00 32.28 300 THR A N 1
ATOM 1480 C CA . THR A 1 300 ? 5.078 25.773 32.510 1.00 32.28 300 THR A CA 1
ATOM 1481 C C . THR A 1 300 ? 5.045 27.229 32.043 1.00 32.28 300 THR A C 1
ATOM 1482 O O . THR A 1 300 ? 5.791 27.620 31.151 1.00 32.28 300 THR A O 1
ATOM 1486 N N . ASP A 1 301 ? 4.182 28.026 32.659 1.00 43.64 301 ASP A N 1
ATOM 1487 C CA . ASP A 1 301 ? 4.011 29.430 32.303 1.00 43.64 301 ASP A CA 1
ATOM 1488 C C . ASP A 1 301 ? 5.263 30.296 32.145 1.00 43.64 301 ASP A C 1
ATOM 1489 O O . ASP A 1 301 ? 5.360 31.079 31.192 1.00 43.64 301 ASP A O 1
ATOM 1494 N N . HIS A 1 302 ? 6.216 30.164 33.063 1.00 45.25 302 HIS A N 1
ATOM 1495 C CA . HIS A 1 302 ? 7.420 30.983 32.999 1.00 45.25 302 HIS A CA 1
ATOM 1496 C C . HIS A 1 302 ? 8.697 30.265 32.596 1.00 45.25 302 HIS A C 1
ATOM 1497 O O . HIS A 1 302 ? 9.801 30.779 32.780 1.00 45.25 302 HIS A O 1
ATOM 1504 N N . ILE A 1 303 ? 8.538 29.078 32.030 1.00 29.20 303 ILE A N 1
ATOM 1505 C CA . ILE A 1 303 ? 9.66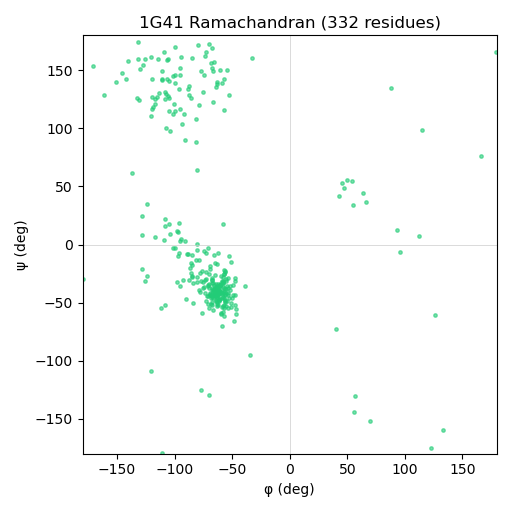9 28.296 31.561 1.00 29.20 303 ILE A CA 1
ATOM 1506 C C . ILE A 1 303 ? 10.163 28.933 30.259 1.00 29.20 303 ILE A C 1
ATOM 1507 O O . ILE A 1 303 ? 9.362 29.244 29.372 1.00 29.20 303 ILE A O 1
ATOM 1512 N N . LEU A 1 304 ? 11.472 29.161 30.159 1.00 28.71 304 LEU A N 1
ATOM 1513 C CA . LEU A 1 304 ? 12.042 29.755 28.957 1.00 28.71 304 LEU A CA 1
ATOM 1514 C C . LEU A 1 304 ? 12.313 28.649 27.950 1.00 28.71 304 LEU A C 1
ATOM 1515 O O . LEU A 1 304 ? 12.986 27.672 28.269 1.00 28.71 304 LEU A O 1
ATOM 1520 N N . PHE A 1 305 ? 11.785 28.803 26.740 1.00 19.40 305 PHE A N 1
ATOM 1521 C CA . PHE A 1 305 ? 11.982 27.808 25.691 1.00 19.40 305 PHE A CA 1
ATOM 1522 C C . PHE A 1 305 ? 12.924 28.301 24.608 1.00 19.40 305 PHE A C 1
ATOM 1523 O O . PHE A 1 305 ? 12.773 29.416 24.098 1.00 19.40 305 PHE A O 1
ATOM 1531 N N . ILE A 1 306 ? 13.899 27.466 24.261 1.00 27.33 306 ILE A N 1
ATOM 1532 C CA . ILE A 1 306 ? 14.848 27.790 23.203 1.00 27.33 306 ILE A CA 1
ATOM 1533 C C . ILE A 1 306 ? 14.732 26.706 22.141 1.00 27.33 306 ILE A C 1
ATOM 1534 O O . ILE A 1 306 ? 15.103 25.562 22.375 1.00 27.33 306 ILE A O 1
ATOM 1539 N N . ALA A 1 307 ? 14.202 27.058 20.980 1.00 25.38 307 ALA A N 1
ATOM 1540 C CA . ALA A 1 307 ? 14.051 26.082 19.912 1.00 25.38 307 ALA A CA 1
ATOM 1541 C C . ALA A 1 307 ? 15.158 26.283 18.903 1.00 25.38 307 ALA A C 1
ATOM 1542 O O . ALA A 1 307 ? 15.582 27.410 18.661 1.00 25.38 307 ALA A O 1
ATOM 1544 N N . SER A 1 308 ? 15.638 25.190 18.322 1.00 25.10 308 SER A N 1
ATOM 1545 C CA . SER A 1 308 ? 16.721 25.281 17.352 1.00 25.10 308 SER A CA 1
ATOM 1546 C C . SER A 1 308 ? 16.460 24.550 16.053 1.00 25.10 308 SER A C 1
ATOM 1547 O O . SER A 1 308 ? 15.750 23.543 16.023 1.00 25.10 308 SER A O 1
ATOM 1550 N N . GLY A 1 309 ? 17.061 25.055 14.980 1.00 26.01 309 GLY A N 1
ATOM 1551 C CA . GLY A 1 309 ? 16.885 24.435 13.683 1.00 26.01 309 GLY A CA 1
ATOM 1552 C C . GLY A 1 309 ? 17.810 25.022 12.642 1.00 26.01 309 GLY A C 1
ATOM 1553 O O . GLY A 1 309 ? 18.233 26.171 12.756 1.00 26.01 309 GLY A O 1
ATOM 1554 N N . ALA A 1 310 ? 18.130 24.234 11.623 1.00 26.15 310 ALA A N 1
ATOM 1555 C CA . ALA A 1 310 ? 18.998 24.704 10.560 1.00 26.15 310 ALA A CA 1
ATOM 1556 C C . ALA A 1 310 ? 18.169 25.445 9.535 1.00 26.15 310 ALA A C 1
ATOM 1557 O O . ALA A 1 310 ? 18.676 26.316 8.842 1.00 26.15 310 ALA A O 1
ATOM 1559 N N . PHE A 1 311 ? 16.896 25.090 9.430 1.00 33.10 311 PHE A N 1
ATOM 1560 C CA . PHE A 1 311 ? 16.010 25.747 8.479 1.00 33.10 311 PHE A CA 1
ATOM 1561 C C . PHE A 1 311 ? 16.663 25.912 7.106 1.00 33.10 311 PHE A C 1
ATOM 1562 O O . PHE A 1 311 ? 16.705 27.010 6.554 1.00 33.10 311 PHE A O 1
ATOM 1570 N N . GLN A 1 312 ? 17.169 24.807 6.566 1.00 41.06 312 GLN A N 1
ATOM 1571 C CA . GLN A 1 312 ? 17.829 24.803 5.262 1.00 41.06 312 GLN A CA 1
ATOM 1572 C C . GLN A 1 312 ? 16.788 24.940 4.157 1.00 41.06 312 GLN A C 1
ATOM 1573 O O . GLN A 1 312 ? 16.994 25.666 3.183 1.00 41.06 312 GLN A O 1
ATOM 1579 N N . VAL A 1 313 ? 15.677 24.224 4.315 1.00 56.13 313 VAL A N 1
ATOM 1580 C CA . VAL A 1 313 ? 14.578 24.261 3.355 1.00 56.13 313 VAL A CA 1
ATOM 1581 C C . VAL A 1 313 ? 13.371 24.933 4.009 1.00 56.13 313 VAL A C 1
ATOM 1582 O O . VAL A 1 313 ? 12.825 25.906 3.488 1.00 56.13 313 VAL A O 1
ATOM 1586 N N . ALA A 1 314 ? 12.971 24.413 5.163 1.00 34.54 314 ALA A N 1
ATOM 1587 C CA . ALA A 1 314 ? 11.845 24.961 5.901 1.00 34.54 314 ALA A CA 1
ATOM 1588 C C . ALA A 1 314 ? 12.203 26.332 6.438 1.00 34.54 314 ALA A C 1
ATOM 1589 O O . ALA A 1 314 ? 13.372 26.647 6.609 1.00 34.54 314 ALA A O 1
ATOM 1591 N N . ARG A 1 315 ? 11.185 27.147 6.688 1.00 32.84 315 ARG A N 1
ATOM 1592 C CA . ARG A 1 315 ? 11.374 28.480 7.239 1.00 32.84 315 ARG A CA 1
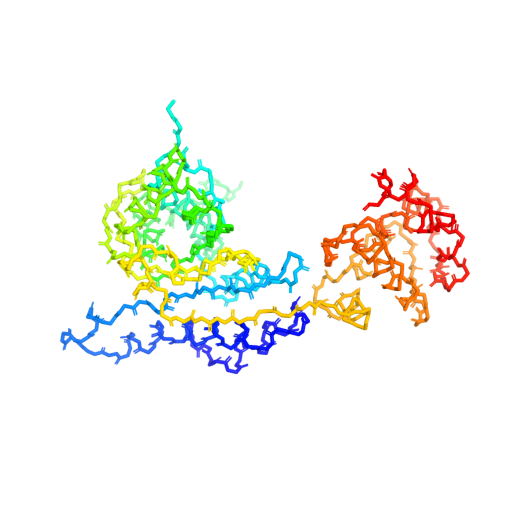ATOM 1593 C C . ARG A 1 315 ? 10.521 28.598 8.497 1.00 32.84 315 ARG A C 1
ATOM 1594 O O . ARG A 1 315 ? 9.595 27.812 8.704 1.00 32.84 315 ARG A O 1
ATOM 1602 N N . PRO A 1 316 ? 10.845 29.559 9.373 1.00 30.79 316 PRO A N 1
ATOM 1603 C CA . PRO A 1 316 ? 10.070 29.742 10.604 1.00 30.79 316 PRO A CA 1
ATOM 1604 C C . PRO A 1 316 ? 8.585 30.011 10.312 1.00 30.79 316 PRO A C 1
ATOM 1605 O O . PRO A 1 316 ? 7.703 29.607 11.082 1.00 30.79 316 PRO A O 1
ATOM 1609 N N . SER A 1 317 ? 8.318 30.684 9.192 1.00 26.54 317 SER A N 1
ATOM 1610 C CA . SER A 1 317 ? 6.953 31.000 8.790 1.00 26.54 317 SER A CA 1
ATOM 1611 C C . SER A 1 317 ? 6.158 29.733 8.464 1.00 26.54 317 SER A C 1
ATOM 1612 O O . SER A 1 317 ? 4.943 29.790 8.283 1.00 26.54 317 SER A O 1
ATOM 1615 N N . ASP A 1 318 ? 6.840 28.589 8.400 1.00 22.94 318 ASP A N 1
ATOM 1616 C CA . ASP A 1 318 ? 6.167 27.316 8.134 1.00 22.94 318 ASP A CA 1
ATOM 1617 C C . ASP A 1 318 ? 5.606 26.688 9.410 1.00 22.94 318 ASP A C 1
ATOM 1618 O O . ASP A 1 318 ? 4.745 25.802 9.347 1.00 22.94 318 ASP A O 1
ATOM 1623 N N . LEU A 1 319 ? 6.084 27.138 10.568 1.00 24.72 319 LEU A N 1
ATOM 1624 C CA . LEU A 1 319 ? 5.575 26.616 11.837 1.00 24.72 319 LEU A CA 1
ATOM 1625 C C . LEU A 1 319 ? 4.111 27.057 11.958 1.00 24.72 319 LEU A C 1
ATOM 1626 O O . LEU A 1 319 ? 3.741 28.108 11.433 1.00 24.72 319 LEU A O 1
ATOM 1631 N N . ILE A 1 320 ? 3.269 26.269 12.626 1.00 30.91 320 ILE A N 1
ATOM 1632 C CA . ILE A 1 320 ? 1.873 26.680 12.774 1.00 30.91 320 ILE A CA 1
ATOM 1633 C C . ILE A 1 320 ? 1.877 28.050 13.461 1.00 30.91 320 ILE A C 1
ATOM 1634 O O . ILE A 1 320 ? 2.692 28.309 14.347 1.00 30.91 320 ILE A O 1
ATOM 1639 N N . PRO A 1 321 ? 0.959 28.941 13.062 1.00 35.13 321 PRO A N 1
ATOM 1640 C CA . PRO A 1 321 ? 0.886 30.284 13.648 1.00 35.13 321 PRO A CA 1
ATOM 1641 C C . PRO A 1 321 ? 0.892 30.390 15.174 1.00 35.13 321 PRO A C 1
ATOM 1642 O O . PRO A 1 321 ? 1.597 31.234 15.723 1.00 35.13 321 PRO A O 1
ATOM 1646 N N . GLU A 1 322 ? 0.136 29.541 15.860 1.00 36.01 322 GLU A N 1
ATOM 1647 C CA . GLU A 1 322 ? 0.086 29.593 17.323 1.00 36.01 322 GLU A CA 1
ATOM 1648 C C . GLU A 1 322 ? 1.488 29.420 17.910 1.00 36.01 322 GLU A C 1
ATOM 1649 O O . GLU A 1 322 ? 1.802 29.981 18.971 1.00 36.01 322 GLU A O 1
ATOM 1655 N N . LEU A 1 323 ? 2.331 28.649 17.219 1.00 28.45 323 LEU A N 1
ATOM 1656 C CA . LEU A 1 323 ? 3.689 28.412 17.682 1.00 28.45 323 LEU A CA 1
ATOM 1657 C C . LEU A 1 323 ? 4.663 29.518 17.257 1.00 28.45 323 LEU A C 1
ATOM 1658 O O . LEU A 1 323 ? 5.655 29.756 17.943 1.00 28.45 323 LEU A O 1
ATOM 1663 N N . GLN A 1 324 ? 4.400 30.197 16.139 1.00 37.82 324 GLN A N 1
ATOM 1664 C CA . GLN A 1 324 ? 5.277 31.290 15.719 1.00 37.82 324 GLN A CA 1
ATOM 1665 C C . GLN A 1 324 ? 5.193 32.363 16.794 1.00 37.82 324 GLN A C 1
ATOM 1666 O O . GLN A 1 324 ? 6.204 32.857 17.285 1.00 37.82 324 GLN A O 1
ATOM 1672 N N . GLY A 1 325 ? 3.967 32.718 17.154 1.00 39.81 325 GLY A N 1
ATOM 1673 C CA . GLY A 1 325 ? 3.753 33.743 18.158 1.00 39.81 325 GLY A CA 1
ATOM 1674 C C . GLY A 1 325 ? 4.412 33.477 19.496 1.00 39.81 325 GLY A C 1
ATOM 1675 O O . GLY A 1 325 ? 4.647 34.404 20.259 1.00 39.81 325 GLY A O 1
ATOM 1676 N N . ARG A 1 326 ? 4.711 32.215 19.783 1.00 36.47 326 ARG A N 1
ATOM 1677 C CA . ARG A 1 326 ? 5.344 31.854 21.047 1.00 36.47 326 ARG A CA 1
ATOM 1678 C C . ARG A 1 326 ? 6.863 31.708 20.935 1.00 36.47 326 ARG A C 1
ATOM 1679 O O . ARG A 1 326 ? 7.523 31.219 21.850 1.00 36.47 326 ARG A O 1
ATOM 1687 N N . LEU A 1 327 ? 7.404 32.133 19.799 1.00 33.15 327 LEU A N 1
ATOM 1688 C CA . LEU A 1 327 ? 8.846 32.106 19.541 1.00 33.15 327 LEU A CA 1
ATOM 1689 C C . LEU A 1 327 ? 9.129 33.459 18.879 1.00 33.15 327 LEU A C 1
ATOM 1690 O O . LEU A 1 327 ? 9.559 33.540 17.718 1.00 33.15 327 LEU A O 1
ATOM 1695 N N . PRO A 1 328 ? 8.864 34.548 19.621 1.00 32.04 328 PRO A N 1
ATOM 1696 C CA . PRO A 1 328 ? 9.041 35.945 19.212 1.00 32.04 328 PRO A CA 1
ATOM 1697 C C . PRO A 1 328 ? 10.454 36.381 18.844 1.00 32.04 328 PRO A C 1
ATOM 1698 O O . PRO A 1 328 ? 10.637 37.198 17.942 1.00 32.04 328 PRO A O 1
ATOM 1702 N N . ILE A 1 329 ? 11.449 35.845 19.544 1.00 36.94 329 ILE A N 1
ATOM 1703 C CA . ILE A 1 329 ? 12.839 36.200 19.285 1.00 36.94 329 ILE A CA 1
ATOM 1704 C C . ILE A 1 329 ? 13.523 35.275 18.292 1.00 36.94 329 ILE A C 1
ATOM 1705 O O . ILE A 1 329 ? 13.759 34.106 18.588 1.00 36.94 329 ILE A O 1
ATOM 1710 N N . ARG A 1 330 ? 13.840 35.813 17.115 1.00 27.02 330 ARG A N 1
ATOM 1711 C CA . ARG A 1 330 ? 14.510 35.054 16.057 1.00 27.02 330 ARG A CA 1
ATOM 1712 C C . ARG A 1 330 ? 15.964 35.511 15.987 1.00 27.02 330 ARG A C 1
ATOM 1713 O O . ARG A 1 330 ? 16.228 36.708 15.869 1.00 27.02 330 ARG A O 1
ATOM 1721 N N . VAL A 1 331 ? 16.904 34.566 16.048 1.00 19.14 331 VAL A N 1
ATOM 1722 C CA . VAL A 1 331 ? 18.321 34.917 16.012 1.00 19.14 331 VAL A CA 1
ATOM 1723 C C . VAL A 1 331 ? 19.135 33.924 15.219 1.00 19.14 331 VAL A C 1
ATOM 1724 O O . VAL A 1 331 ? 18.897 32.722 15.288 1.00 19.14 331 VAL A O 1
ATOM 1728 N N . GLU A 1 332 ? 20.120 34.430 14.485 1.00 25.42 332 GLU A N 1
ATOM 1729 C CA . GLU A 1 332 ? 20.953 33.571 13.656 1.00 25.42 332 GLU A CA 1
ATOM 1730 C C . GLU A 1 332 ? 22.352 33.303 14.208 1.00 25.42 332 GLU A C 1
ATOM 1731 O O . GLU A 1 332 ? 22.987 34.192 14.775 1.00 25.42 332 GLU A O 1
ATOM 1737 N N . LEU A 1 333 ? 22.814 32.063 14.058 1.00 13.97 333 LEU A N 1
ATOM 1738 C CA . LEU A 1 333 ? 24.163 31.706 14.478 1.00 13.97 333 LEU A CA 1
ATOM 1739 C C . LEU A 1 333 ? 24.940 31.429 13.197 1.00 13.97 333 LEU A C 1
ATOM 1740 O O . LEU A 1 333 ? 24.399 30.871 12.238 1.00 13.97 333 LEU A O 1
ATOM 1745 N N . THR A 1 334 ? 26.197 31.851 13.176 1.00 27.41 334 THR A N 1
ATOM 1746 C CA . THR A 1 334 ? 27.027 31.724 11.990 1.00 27.41 334 THR A CA 1
ATOM 1747 C C . THR A 1 334 ? 27.890 30.488 11.935 1.00 27.41 334 THR A C 1
ATOM 1748 O O . THR A 1 334 ? 28.165 29.848 12.956 1.00 27.41 334 THR A O 1
ATOM 1752 N N . ALA A 1 335 ? 28.328 30.174 10.721 1.00 26.65 335 ALA A N 1
ATOM 1753 C CA . ALA A 1 335 ? 29.215 29.049 10.501 1.00 26.65 335 ALA A CA 1
ATOM 1754 C C . ALA A 1 335 ? 30.513 29.439 11.212 1.00 26.65 335 ALA A C 1
ATOM 1755 O O . ALA A 1 335 ? 30.762 30.628 11.435 1.00 26.65 335 ALA A O 1
ATOM 1757 N N . LEU A 1 336 ? 31.324 28.458 11.586 1.00 20.57 336 LEU A N 1
ATOM 1758 C CA . LEU A 1 336 ? 32.594 28.750 12.239 1.00 20.57 336 LEU A CA 1
ATOM 1759 C C . LEU A 1 336 ? 33.734 28.652 11.213 1.00 20.57 336 LEU A C 1
ATOM 1760 O O . LEU A 1 336 ? 33.684 27.832 10.291 1.00 20.57 336 LEU A O 1
ATOM 1765 N N . SER A 1 337 ? 34.751 29.496 11.371 1.00 19.86 337 SER A N 1
ATOM 1766 C CA . SER A 1 337 ? 35.907 29.490 10.475 1.00 19.86 337 SER A CA 1
ATOM 1767 C C . SER A 1 337 ? 37.090 28.740 11.091 1.00 19.86 337 SER A C 1
ATOM 1768 O O . SER A 1 337 ? 37.093 28.391 12.276 1.00 19.86 337 SER A O 1
ATOM 1771 N N . ALA A 1 338 ? 38.111 28.495 10.286 1.00 21.48 338 ALA A N 1
ATOM 1772 C CA . ALA A 1 338 ? 39.278 27.804 10.802 1.00 21.48 338 ALA A CA 1
ATOM 1773 C C . ALA A 1 338 ? 39.863 28.623 11.947 1.00 21.48 338 ALA A C 1
ATOM 1774 O O . ALA A 1 338 ? 40.405 28.063 12.898 1.00 21.48 338 ALA A O 1
ATOM 1776 N N . ALA A 1 339 ? 39.746 29.950 11.848 1.00 17.90 339 ALA A N 1
ATOM 1777 C CA . ALA A 1 339 ? 40.268 30.844 12.872 1.00 17.90 339 ALA A CA 1
ATOM 1778 C C . ALA A 1 339 ? 39.472 30.682 14.171 1.00 17.90 339 ALA A C 1
ATOM 1779 O O . ALA A 1 339 ? 40.019 30.827 15.280 1.00 17.90 339 ALA A O 1
ATOM 1781 N N . ASP A 1 340 ? 38.179 30.394 14.019 1.00 22.10 340 ASP A N 1
ATOM 1782 C CA . ASP A 1 340 ? 37.282 30.193 15.150 1.00 22.10 340 ASP A CA 1
ATOM 1783 C C . ASP A 1 340 ? 37.661 28.890 15.838 1.00 22.10 340 ASP A C 1
ATOM 1784 O O . ASP A 1 340 ? 37.695 28.811 17.070 1.00 22.10 340 ASP A O 1
ATOM 1789 N N . PHE A 1 341 ? 37.942 27.873 15.029 1.00 32.50 341 PHE A N 1
ATOM 1790 C CA . PHE A 1 341 ? 38.337 26.573 15.550 1.00 32.50 341 PHE A CA 1
ATOM 1791 C C . PHE A 1 341 ? 39.611 26.765 16.339 1.00 32.50 341 PHE A C 1
ATOM 1792 O O . PHE A 1 341 ? 39.830 26.116 17.350 1.00 32.50 341 PHE A O 1
ATOM 1800 N N . GLU A 1 342 ? 40.445 27.679 15.860 1.00 18.56 342 GLU A N 1
ATOM 1801 C CA . GLU A 1 342 ? 41.717 27.978 16.491 1.00 18.56 342 GLU A CA 1
ATOM 1802 C C . GLU A 1 342 ? 41.506 28.500 17.912 1.00 18.56 342 GLU A C 1
ATOM 1803 O O . GLU A 1 342 ? 42.166 28.069 18.857 1.00 18.56 342 GLU A O 1
ATOM 1809 N N . ARG A 1 343 ? 40.578 29.435 18.053 1.00 21.28 343 ARG A N 1
ATOM 1810 C CA . ARG A 1 343 ? 40.291 30.023 19.344 1.00 21.28 343 ARG A CA 1
ATOM 1811 C C . ARG A 1 343 ? 39.633 28.998 20.267 1.00 21.28 343 ARG A C 1
ATOM 1812 O O . ARG A 1 343 ? 40.015 28.855 21.431 1.00 21.28 343 ARG A O 1
ATOM 1820 N N . ILE A 1 344 ? 38.654 28.278 19.729 1.00 23.31 344 ILE A N 1
ATOM 1821 C CA . ILE A 1 344 ? 37.940 27.257 20.477 1.00 23.31 344 ILE A CA 1
ATOM 1822 C C . ILE A 1 344 ? 38.904 26.243 21.100 1.00 23.31 344 ILE A C 1
ATOM 1823 O O . ILE A 1 344 ? 38.764 25.870 22.259 1.00 23.31 344 ILE A O 1
ATOM 1828 N N . LEU A 1 345 ? 39.893 25.809 20.330 1.00 20.44 345 LEU A N 1
ATOM 1829 C CA . LEU A 1 345 ? 40.878 24.846 20.810 1.00 20.44 345 LEU A CA 1
ATOM 1830 C C . LEU A 1 345 ? 41.602 25.278 22.092 1.00 20.44 345 LEU A C 1
ATOM 1831 O O . LEU A 1 345 ? 42.013 24.431 22.886 1.00 20.44 345 LEU A O 1
ATOM 1836 N N . THR A 1 346 ? 41.769 26.584 22.293 1.00 29.04 346 THR A N 1
ATOM 1837 C CA . THR A 1 346 ? 42.512 27.059 23.463 1.00 29.04 346 THR A CA 1
ATOM 1838 C C . THR A 1 346 ? 41.900 28.114 24.399 1.00 29.04 346 THR A C 1
ATOM 1839 O O . THR A 1 346 ? 42.323 28.219 25.552 1.00 29.04 346 THR A O 1
ATOM 1843 N N . GLU A 1 347 ? 40.922 28.886 23.926 1.00 21.41 347 GLU A N 1
ATOM 1844 C CA . GLU A 1 347 ? 40.365 29.962 24.738 1.00 21.41 347 GLU A CA 1
ATOM 1845 C C . GLU A 1 347 ? 39.270 29.618 25.730 1.00 21.41 347 GLU A C 1
ATOM 1846 O O . GLU A 1 347 ? 39.367 29.976 26.904 1.00 21.41 347 GLU A O 1
ATOM 1852 N N . PRO A 1 348 ? 38.221 28.911 25.288 1.00 23.82 348 PRO A N 1
ATOM 1853 C CA . PRO A 1 348 ? 37.137 28.560 26.208 1.00 23.82 348 PRO A CA 1
ATOM 1854 C C . PRO A 1 348 ? 37.643 27.841 27.452 1.00 23.82 348 PRO A C 1
ATOM 1855 O O . PRO A 1 348 ? 38.663 27.157 27.404 1.00 23.82 348 PRO A O 1
ATOM 1859 N N . HIS A 1 349 ? 36.936 28.007 28.567 1.00 28.94 349 HIS A N 1
ATOM 1860 C CA . HIS A 1 349 ? 37.299 27.315 29.796 1.00 28.94 349 HIS A CA 1
ATOM 1861 C C . HIS A 1 349 ? 37.121 25.831 29.482 1.00 28.94 349 HIS A C 1
ATOM 1862 O O . HIS A 1 349 ? 36.122 25.432 28.870 1.00 28.94 349 HIS A O 1
ATOM 1869 N N . ALA A 1 350 ? 38.086 25.019 29.898 1.00 33.80 350 ALA A N 1
ATOM 1870 C CA . ALA A 1 350 ? 38.024 23.590 29.639 1.00 33.80 350 ALA A CA 1
ATOM 1871 C C . ALA A 1 350 ? 38.060 23.306 28.133 1.00 33.80 350 ALA A C 1
ATOM 1872 O O . ALA A 1 350 ? 37.289 22.486 27.629 1.00 33.80 350 ALA A O 1
ATOM 1874 N N . SER A 1 351 ? 38.946 23.996 27.416 1.00 28.80 351 SER A N 1
ATOM 1875 C CA . SER A 1 351 ? 39.089 23.783 25.979 1.00 28.80 351 SER A CA 1
ATOM 1876 C C . SER A 1 351 ? 39.723 22.405 25.831 1.00 28.80 351 SER A C 1
ATOM 1877 O O . SER A 1 351 ? 40.128 21.794 26.833 1.00 28.80 351 SER A O 1
ATOM 1880 N N . LEU A 1 352 ? 39.817 21.911 24.598 1.00 23.70 352 LEU A N 1
ATOM 1881 C CA . LEU A 1 352 ? 40.382 20.588 24.382 1.00 23.70 352 LEU A CA 1
ATOM 1882 C C . LEU A 1 352 ? 41.863 20.512 24.728 1.00 23.70 352 LEU A C 1
ATOM 1883 O O . LEU A 1 352 ? 42.317 19.540 25.334 1.00 23.70 352 LEU A O 1
ATOM 1888 N N . THR A 1 353 ? 42.622 21.535 24.363 1.00 19.47 353 THR A N 1
ATOM 1889 C CA . THR A 1 353 ? 44.044 21.536 24.673 1.00 19.47 353 THR A CA 1
ATOM 1890 C C . THR A 1 353 ? 44.247 21.571 26.198 1.00 19.47 353 THR A C 1
ATOM 1891 O O . THR A 1 353 ? 45.089 20.845 26.732 1.00 19.47 353 THR A O 1
ATOM 1895 N N . GLU A 1 354 ? 43.475 22.402 26.893 1.00 29.62 354 GLU A N 1
ATOM 1896 C CA . GLU A 1 354 ? 43.589 22.494 28.346 1.00 29.62 354 GLU A CA 1
ATOM 1897 C C . GLU A 1 354 ? 43.198 21.156 28.984 1.00 29.62 354 GLU A C 1
ATOM 1898 O O . GLU A 1 354 ? 43.815 20.717 29.963 1.00 29.62 354 GLU A O 1
ATOM 1904 N N . GLN A 1 355 ? 42.176 20.503 28.432 1.00 20.32 355 GLN A N 1
ATOM 1905 C CA . GLN A 1 355 ? 41.756 19.218 28.980 1.00 20.32 355 GLN A CA 1
ATOM 1906 C C . GLN A 1 355 ? 42.879 18.195 28.830 1.00 20.32 355 GLN A C 1
ATOM 1907 O O . GLN A 1 355 ? 43.293 17.568 29.797 1.00 20.32 355 GLN A O 1
ATOM 1913 N N . TYR A 1 356 ? 43.389 18.042 27.616 1.00 22.95 356 TYR A N 1
ATOM 1914 C CA . TYR A 1 356 ? 44.451 17.078 27.395 1.00 22.95 356 TYR A CA 1
ATOM 1915 C C . TYR A 1 356 ? 45.710 17.356 28.207 1.00 22.95 356 TYR A C 1
ATOM 1916 O O . TYR A 1 356 ? 46.385 16.417 28.649 1.00 22.95 356 TYR A O 1
ATOM 1925 N N . LYS A 1 357 ? 46.015 18.636 28.404 1.00 28.88 357 LYS A N 1
ATOM 1926 C CA . LYS A 1 357 ? 47.190 19.037 29.160 1.00 28.88 357 LYS A CA 1
ATOM 1927 C C . LYS A 1 357 ? 47.030 18.570 30.598 1.00 28.88 357 LYS A C 1
ATOM 1928 O O . LYS A 1 357 ? 47.973 18.047 31.197 1.00 28.88 357 LYS A O 1
ATOM 1934 N N . ALA A 1 358 ? 45.828 18.738 31.142 1.00 25.87 358 ALA A N 1
ATOM 1935 C CA . ALA A 1 358 ? 45.558 18.341 32.519 1.00 25.87 358 ALA A CA 1
ATOM 1936 C C . ALA A 1 358 ? 45.532 16.827 32.700 1.00 25.87 358 ALA A C 1
ATOM 1937 O O . ALA A 1 358 ? 45.941 16.324 33.751 1.00 25.87 358 ALA A O 1
ATOM 1939 N N . LEU A 1 359 ? 45.045 16.108 31.689 1.00 29.87 359 LEU A N 1
ATOM 1940 C CA . LEU A 1 359 ? 44.963 14.649 31.747 1.00 29.87 359 LEU A CA 1
ATOM 1941 C C . LEU A 1 359 ? 46.353 14.014 31.742 1.00 29.87 359 LEU A C 1
ATOM 1942 O O . LEU A 1 359 ? 46.630 13.095 32.522 1.00 29.87 359 LEU A O 1
ATOM 1947 N N . MET A 1 360 ? 47.222 14.498 30.857 1.00 22.25 360 MET A N 1
ATOM 1948 C CA . MET A 1 360 ? 48.587 13.972 30.747 1.00 22.25 360 MET A CA 1
ATOM 1949 C C . MET A 1 360 ? 49.388 14.314 31.995 1.00 22.25 360 MET A C 1
ATOM 1950 O O . MET A 1 360 ? 50.293 13.578 32.389 1.00 22.25 360 MET A O 1
ATOM 1955 N N . ALA A 1 361 ? 49.056 15.442 32.609 1.00 23.17 361 ALA A N 1
ATOM 1956 C CA . ALA A 1 361 ? 49.756 15.868 33.806 1.00 23.17 361 ALA A CA 1
ATOM 1957 C C . ALA A 1 361 ? 49.543 14.847 34.922 1.00 23.17 361 ALA A C 1
ATOM 1958 O O . ALA A 1 361 ? 50.456 14.586 35.696 1.00 23.17 361 ALA A O 1
ATOM 1960 N N . THR A 1 362 ? 48.365 14.240 34.993 1.00 24.13 362 THR A N 1
ATOM 1961 C CA . THR A 1 362 ? 48.132 13.265 36.053 1.00 24.13 362 THR A CA 1
ATOM 1962 C C . THR A 1 362 ? 49.055 12.068 35.876 1.00 24.13 362 THR A C 1
ATOM 1963 O O . THR A 1 362 ? 49.263 11.278 36.802 1.00 24.13 362 THR A O 1
ATOM 1967 N N . GLU A 1 363 ? 49.623 11.954 34.679 1.00 25.56 363 GLU A N 1
ATOM 1968 C CA . GLU A 1 363 ? 50.507 10.843 34.333 1.00 25.56 363 GLU A CA 1
ATOM 1969 C C . GLU A 1 363 ? 51.974 11.232 34.529 1.00 25.56 363 GLU A C 1
ATOM 1970 O O . GLU A 1 363 ? 52.869 10.392 34.429 1.00 25.56 363 GLU A O 1
ATOM 1976 N N . GLY A 1 364 ? 52.204 12.511 34.817 1.00 26.12 364 GLY A N 1
ATOM 1977 C CA . GLY A 1 364 ? 53.550 13.017 35.013 1.00 26.12 364 GLY A CA 1
ATOM 1978 C C . GLY A 1 364 ? 54.124 13.579 33.723 1.00 26.12 364 GLY A C 1
ATOM 1979 O O . GLY A 1 364 ? 55.327 13.848 33.630 1.00 26.12 364 GLY A O 1
ATOM 1980 N N . VAL A 1 365 ? 53.264 13.761 32.723 1.00 26.99 365 VAL A N 1
ATOM 1981 C CA . VAL A 1 365 ? 53.689 14.287 31.426 1.00 26.99 365 VAL A CA 1
ATOM 1982 C C . VAL A 1 365 ? 53.220 15.712 31.182 1.00 26.99 365 VAL A C 1
ATOM 1983 O O . VAL A 1 365 ? 52.039 16.006 31.270 1.00 26.99 365 VAL A O 1
ATOM 1987 N N . ASN A 1 366 ? 54.154 16.597 30.873 1.00 26.92 366 ASN A N 1
ATOM 1988 C CA . ASN A 1 366 ? 53.821 17.982 30.601 1.00 26.92 366 ASN A CA 1
ATOM 1989 C C . ASN A 1 366 ? 53.822 18.224 29.090 1.00 26.92 366 ASN A C 1
ATOM 1990 O O . ASN A 1 366 ? 54.869 18.180 28.435 1.00 26.92 366 ASN A O 1
ATOM 1995 N N . ILE A 1 367 ? 52.657 18.482 28.522 1.00 26.45 367 ILE A N 1
ATOM 1996 C CA . ILE A 1 367 ? 52.604 18.716 27.093 1.00 26.45 367 ILE A CA 1
ATOM 1997 C C . ILE A 1 367 ? 52.398 20.192 26.815 1.00 26.45 367 ILE A C 1
ATOM 1998 O O . ILE A 1 367 ? 51.950 20.944 27.676 1.00 26.45 367 ILE A O 1
ATOM 2003 N N . ALA A 1 368 ? 52.738 20.604 25.606 1.00 26.23 368 ALA A N 1
ATOM 2004 C CA . ALA A 1 368 ? 52.556 21.984 25.200 1.00 26.23 368 ALA A CA 1
ATOM 2005 C C . ALA A 1 368 ? 52.322 21.979 23.691 1.00 26.23 368 ALA A C 1
ATOM 2006 O O . ALA A 1 368 ? 52.947 21.207 22.956 1.00 26.23 368 ALA A O 1
ATOM 2008 N N . PHE A 1 369 ? 51.394 22.822 23.247 1.00 19.83 369 PHE A N 1
ATOM 2009 C CA . PHE A 1 369 ? 51.071 22.931 21.832 1.00 19.83 369 PHE A CA 1
ATOM 2010 C C . PHE A 1 369 ? 51.690 24.218 21.335 1.00 19.83 369 PHE A C 1
ATOM 2011 O O . PHE A 1 369 ? 51.458 25.275 21.918 1.00 19.83 369 PHE A O 1
ATOM 2019 N N . THR A 1 370 ? 52.495 24.148 20.281 1.00 27.44 370 THR A N 1
ATOM 2020 C CA . THR A 1 370 ? 53.073 25.377 19.773 1.00 27.44 370 THR A CA 1
ATOM 2021 C C . THR A 1 370 ? 51.934 26.103 19.085 1.00 27.44 370 THR A C 1
ATOM 2022 O O . THR A 1 370 ? 50.886 25.515 18.806 1.00 27.44 370 THR A O 1
ATOM 2026 N N . THR A 1 371 ? 52.154 27.378 18.805 1.00 22.76 371 THR A N 1
ATOM 2027 C CA . THR A 1 371 ? 51.168 28.217 18.151 1.00 22.76 371 THR A CA 1
ATOM 2028 C C . THR A 1 371 ? 50.733 27.625 16.833 1.00 22.76 371 THR A C 1
ATOM 2029 O O . THR A 1 371 ? 49.541 27.532 16.553 1.00 22.76 371 THR A O 1
ATOM 2033 N N . ASP A 1 372 ? 51.692 27.218 16.016 1.00 23.06 372 ASP A N 1
ATOM 2034 C CA . ASP A 1 372 ? 51.324 26.682 14.727 1.00 23.06 372 ASP A CA 1
ATOM 2035 C C . ASP A 1 372 ? 50.711 25.296 14.799 1.00 23.06 372 ASP A C 1
ATOM 2036 O O . ASP A 1 372 ? 49.960 24.906 13.900 1.00 23.06 372 ASP A O 1
ATOM 2041 N N . ALA A 1 373 ? 51.011 24.553 15.865 1.00 21.08 373 ALA A N 1
ATOM 2042 C CA . ALA A 1 373 ? 50.440 23.221 16.018 1.00 21.08 373 ALA A CA 1
ATOM 2043 C C . ALA A 1 373 ? 48.926 23.390 16.159 1.00 21.08 373 ALA A C 1
ATOM 2044 O O . ALA A 1 373 ? 48.149 22.598 15.636 1.00 21.08 373 ALA A O 1
ATOM 2046 N N . VAL A 1 374 ? 48.507 24.437 16.858 1.00 21.30 374 VAL A N 1
ATOM 2047 C CA . VAL A 1 374 ? 47.086 24.693 17.030 1.00 21.30 374 VAL A CA 1
ATOM 2048 C C . VAL A 1 374 ? 46.446 25.115 15.698 1.00 21.30 374 VAL A C 1
ATOM 2049 O O . VAL A 1 374 ? 45.345 24.678 15.371 1.00 21.30 374 VAL A O 1
ATOM 2053 N N . LYS A 1 375 ? 47.131 25.955 14.927 1.00 19.64 375 LYS A N 1
ATOM 2054 C CA . LYS A 1 375 ? 46.599 26.383 13.626 1.00 19.64 375 LYS A CA 1
ATOM 2055 C C . LYS A 1 375 ? 46.435 25.154 12.752 1.00 19.64 375 LYS A C 1
ATOM 2056 O O . LYS A 1 375 ? 45.445 25.007 12.045 1.00 19.64 375 LYS A O 1
ATOM 2062 N N . LYS A 1 376 ? 47.401 24.253 12.845 1.00 22.25 376 LYS A N 1
ATOM 2063 C CA . LYS A 1 376 ? 47.394 23.010 12.083 1.00 22.25 376 LYS A CA 1
ATOM 2064 C C . LYS A 1 376 ? 46.221 22.097 12.450 1.00 22.25 376 LYS A C 1
ATOM 2065 O O . LYS A 1 376 ? 45.590 21.496 11.577 1.00 22.25 376 LYS A O 1
ATOM 2071 N N . ILE A 1 377 ? 45.934 21.986 13.745 1.00 21.45 377 ILE A N 1
ATOM 2072 C CA . ILE A 1 377 ? 44.820 21.165 14.201 1.00 21.45 377 ILE A CA 1
ATOM 2073 C C . ILE A 1 377 ? 43.497 21.746 13.676 1.00 21.45 377 ILE A C 1
ATOM 2074 O O . ILE A 1 377 ? 42.657 21.023 13.127 1.00 21.45 377 ILE A O 1
ATOM 2079 N N . ALA A 1 378 ? 43.322 23.053 13.859 1.00 15.32 378 ALA A N 1
ATOM 2080 C CA . ALA A 1 378 ? 42.115 23.729 13.412 1.00 15.32 378 ALA A CA 1
ATOM 2081 C C . ALA A 1 378 ? 41.999 23.677 11.887 1.00 15.32 378 ALA A C 1
ATOM 2082 O O . ALA A 1 378 ? 40.903 23.607 11.343 1.00 15.32 378 ALA A O 1
ATOM 2084 N N . GLU A 1 379 ? 43.134 23.728 11.207 1.00 24.61 379 GLU A N 1
ATOM 2085 C CA . GLU A 1 379 ? 43.137 23.685 9.763 1.00 24.61 379 GLU A CA 1
ATOM 2086 C C . GLU A 1 379 ? 42.669 22.305 9.322 1.00 24.61 379 GLU A C 1
ATOM 2087 O O . GLU A 1 379 ? 41.911 22.184 8.356 1.00 24.61 379 GLU A O 1
ATOM 2093 N N . ALA A 1 380 ? 43.102 21.268 10.041 1.00 23.03 380 ALA A N 1
ATOM 2094 C CA . ALA A 1 380 ? 42.710 19.894 9.714 1.00 23.03 380 ALA A CA 1
ATOM 2095 C C . ALA A 1 380 ? 41.200 19.708 9.849 1.00 23.03 380 ALA A C 1
ATOM 2096 O O . ALA A 1 380 ? 40.561 19.228 8.919 1.00 23.03 380 ALA A O 1
ATOM 2098 N N . ALA A 1 381 ? 40.634 20.086 10.997 1.00 22.66 381 ALA A N 1
ATOM 2099 C CA . ALA A 1 381 ? 39.185 19.976 11.211 1.00 22.66 381 ALA A CA 1
ATOM 2100 C C . ALA A 1 381 ? 38.399 20.706 10.116 1.00 22.66 381 ALA A C 1
ATOM 2101 O O . ALA A 1 381 ? 37.518 20.129 9.498 1.00 22.66 381 ALA A O 1
ATOM 2103 N N . PHE A 1 382 ? 38.711 21.977 9.885 1.00 21.33 382 PHE A N 1
ATOM 2104 C CA . PHE A 1 382 ? 38.015 22.755 8.862 1.00 21.33 382 PHE A CA 1
ATOM 2105 C C . PHE A 1 382 ? 38.162 22.123 7.474 1.00 21.33 382 PHE A C 1
ATOM 2106 O O . PHE A 1 382 ? 37.274 22.243 6.637 1.00 21.33 382 PHE A O 1
ATOM 2114 N N . ARG A 1 383 ? 39.285 21.460 7.232 1.00 26.15 383 ARG A N 1
ATOM 2115 C CA . ARG A 1 383 ? 39.523 20.851 5.932 1.00 26.15 383 ARG A CA 1
ATOM 2116 C C . ARG A 1 383 ? 38.635 19.645 5.671 1.00 26.15 383 ARG A C 1
ATOM 2117 O O . ARG A 1 383 ? 38.182 19.439 4.544 1.00 26.15 383 ARG A O 1
ATOM 2125 N N . VAL A 1 384 ? 38.389 18.850 6.707 1.00 19.03 384 VAL A N 1
ATOM 2126 C CA . VAL A 1 384 ? 37.549 17.671 6.567 1.00 19.03 384 VAL A CA 1
ATOM 2127 C C . VAL A 1 384 ? 36.069 18.056 6.450 1.00 19.03 384 VAL A C 1
ATOM 2128 O O . VAL A 1 384 ? 35.319 17.426 5.704 1.00 19.03 384 VAL A O 1
ATOM 2132 N N . ASN A 1 385 ? 35.654 19.094 7.170 1.00 26.54 385 ASN A N 1
ATOM 2133 C CA . ASN A 1 385 ? 34.264 19.537 7.125 1.00 26.54 385 ASN A CA 1
ATOM 2134 C C . ASN A 1 385 ? 33.877 20.063 5.741 1.00 26.54 385 ASN A C 1
ATOM 2135 O O . ASN A 1 385 ? 32.759 19.859 5.281 1.00 26.54 385 ASN A O 1
ATOM 2140 N N . GLU A 1 386 ? 34.805 20.734 5.075 1.00 22.91 386 GLU A N 1
ATOM 2141 C CA . GLU A 1 386 ? 34.538 21.310 3.764 1.00 22.91 386 GLU A CA 1
ATOM 2142 C C . GLU A 1 386 ? 34.746 20.326 2.610 1.00 22.91 386 GLU A C 1
ATOM 2143 O O . GLU A 1 386 ? 34.292 20.573 1.488 1.00 22.91 386 GLU A O 1
ATOM 2149 N N . LYS A 1 387 ? 35.436 19.221 2.891 1.00 31.57 387 LYS A N 1
ATOM 2150 C CA . LYS A 1 387 ? 35.709 18.185 1.891 1.00 31.57 387 LYS A CA 1
ATOM 2151 C C . LYS A 1 387 ? 34.652 17.086 1.910 1.00 31.57 387 LYS A C 1
ATOM 2152 O O . LYS A 1 387 ? 34.381 16.455 0.883 1.00 31.57 387 LYS A O 1
ATOM 2158 N N . THR A 1 388 ? 34.088 16.839 3.092 1.00 23.29 388 THR A N 1
ATOM 2159 C CA . THR A 1 388 ? 33.063 15.818 3.261 1.00 23.29 388 THR A CA 1
ATOM 2160 C C . THR A 1 388 ? 31.765 16.452 3.783 1.00 23.29 388 THR A C 1
ATOM 2161 O O . THR A 1 388 ? 31.072 17.158 3.054 1.00 23.29 388 THR A O 1
ATOM 2165 N N . GLU A 1 389 ? 31.435 16.193 5.045 1.00 27.56 389 GLU A N 1
ATOM 2166 C CA . GLU A 1 389 ? 30.229 16.744 5.645 1.00 27.56 389 GLU A CA 1
ATOM 2167 C C . GLU A 1 389 ? 30.650 17.721 6.731 1.00 27.56 389 GLU A C 1
ATOM 2168 O O . GLU A 1 389 ? 31.475 17.392 7.576 1.00 27.56 389 GLU A O 1
ATOM 2174 N N . ASN A 1 390 ? 30.094 18.921 6.722 1.00 22.09 390 ASN A N 1
ATOM 2175 C CA . ASN A 1 390 ? 30.468 19.884 7.736 1.00 22.09 390 ASN A CA 1
ATOM 2176 C C . ASN A 1 390 ? 29.703 19.626 9.034 1.00 22.09 390 ASN A C 1
ATOM 2177 O O . ASN A 1 390 ? 28.494 19.863 9.105 1.00 22.09 390 ASN A O 1
ATOM 2182 N N . ILE A 1 391 ? 30.400 19.125 10.053 1.00 23.31 391 ILE A N 1
ATOM 2183 C CA . ILE A 1 391 ? 29.767 18.868 11.342 1.00 23.31 391 ILE A CA 1
ATOM 2184 C C . ILE A 1 391 ? 30.261 19.895 12.346 1.00 23.31 391 ILE A C 1
ATOM 2185 O O . ILE A 1 391 ? 30.205 19.675 13.553 1.00 23.31 391 ILE A O 1
ATOM 2190 N N . GLY A 1 392 ? 30.752 21.018 11.831 1.00 20.70 392 GLY A N 1
ATOM 2191 C CA . GLY A 1 392 ? 31.236 22.093 12.676 1.00 20.70 392 GLY A CA 1
ATOM 2192 C C . GLY A 1 392 ? 32.317 21.758 13.687 1.00 20.70 392 GLY A C 1
ATOM 2193 O O . GLY A 1 392 ? 33.195 20.941 13.440 1.00 20.70 392 GLY A O 1
ATOM 2194 N N . ALA A 1 393 ? 32.236 22.411 14.840 1.00 19.05 393 ALA A N 1
ATOM 2195 C CA . ALA A 1 393 ? 33.197 22.235 15.914 1.00 19.05 393 ALA A CA 1
ATOM 2196 C C . ALA A 1 393 ? 33.388 20.790 16.345 1.00 19.05 393 ALA A C 1
ATOM 2197 O O . ALA A 1 393 ? 34.466 20.417 16.808 1.00 19.05 393 ALA A O 1
ATOM 2199 N N . ARG A 1 394 ? 32.362 19.962 16.193 1.00 19.12 394 ARG A N 1
ATOM 2200 C CA . ARG A 1 394 ? 32.495 18.567 16.583 1.00 19.12 394 ARG A CA 1
ATOM 2201 C C . ARG A 1 394 ? 33.672 17.892 15.899 1.00 19.12 394 ARG A C 1
ATOM 2202 O O . ARG A 1 394 ? 34.293 16.996 16.469 1.00 19.12 394 ARG A O 1
ATOM 2210 N N . ARG A 1 395 ? 33.991 18.315 14.681 1.00 23.30 395 ARG A N 1
ATOM 2211 C CA . ARG A 1 395 ? 35.115 17.715 13.965 1.00 23.30 395 ARG A CA 1
ATOM 2212 C C . ARG A 1 395 ? 36.404 17.844 14.789 1.00 23.30 395 ARG A C 1
ATOM 2213 O O . ARG A 1 395 ? 37.333 17.058 14.637 1.00 23.30 395 ARG A O 1
ATOM 2221 N N . LEU A 1 396 ? 36.454 18.842 15.664 1.00 24.83 396 LEU A N 1
ATOM 2222 C CA . LEU A 1 396 ? 37.627 19.057 16.502 1.00 24.83 396 LEU A CA 1
ATOM 2223 C C . LEU A 1 396 ? 37.866 17.926 17.479 1.00 24.83 396 LEU A C 1
ATOM 2224 O O . LEU A 1 396 ? 38.994 17.707 17.896 1.00 24.83 396 LEU A O 1
ATOM 2229 N N . HIS A 1 397 ? 36.815 17.210 17.851 1.00 24.88 397 HIS A N 1
ATOM 2230 C CA . HIS A 1 397 ? 36.944 16.104 18.799 1.00 24.88 397 HIS A CA 1
ATOM 2231 C C . HIS A 1 397 ? 37.746 14.934 18.228 1.00 24.88 397 HIS A C 1
ATOM 2232 O O . HIS A 1 397 ? 38.707 14.461 18.845 1.00 24.88 397 HIS A O 1
ATOM 2239 N N . THR A 1 398 ? 37.353 14.470 17.045 1.00 30.56 398 THR A N 1
ATOM 2240 C CA . THR A 1 398 ? 38.031 13.353 16.406 1.00 30.56 398 THR A CA 1
ATOM 2241 C C . THR A 1 398 ? 39.479 13.683 16.032 1.00 30.56 398 THR A C 1
ATOM 2242 O O . THR A 1 398 ? 40.372 12.866 16.229 1.00 30.56 398 THR A O 1
ATOM 2246 N N . VAL A 1 399 ? 39.715 14.885 15.511 1.00 15.31 399 VAL A N 1
ATOM 2247 C CA . VAL A 1 399 ? 41.063 15.302 15.124 1.00 15.31 399 VAL A CA 1
ATOM 2248 C C . VAL A 1 399 ? 41.978 15.345 16.350 1.00 15.31 399 VAL A C 1
ATOM 2249 O O . VAL A 1 399 ? 43.126 14.863 16.293 1.00 15.31 399 VAL A O 1
ATOM 2253 N N . MET A 1 400 ? 41.482 15.900 17.461 1.00 23.86 400 MET A N 1
ATOM 2254 C CA . MET A 1 400 ? 42.288 15.933 18.681 1.00 23.86 400 MET A CA 1
ATOM 2255 C C . MET A 1 400 ? 42.584 14.517 19.164 1.00 23.86 400 MET A C 1
ATOM 2256 O O . MET A 1 400 ? 43.708 14.215 19.553 1.00 23.86 400 MET A O 1
ATOM 2261 N N . GLU A 1 401 ? 41.583 13.639 19.136 1.00 15.13 401 GLU A N 1
ATOM 2262 C CA . GLU A 1 401 ? 41.804 12.269 19.593 1.00 15.13 401 GLU A CA 1
ATOM 2263 C C . GLU A 1 401 ? 42.837 11.572 18.715 1.00 15.13 401 GLU A C 1
ATOM 2264 O O . GLU A 1 401 ? 43.713 10.885 19.219 1.00 15.13 401 GLU A O 1
ATOM 2270 N N . ARG A 1 402 ? 42.739 11.761 17.400 1.00 16.27 402 ARG A N 1
ATOM 2271 C CA . ARG A 1 402 ? 43.696 11.164 16.478 1.00 16.27 402 ARG A CA 1
ATOM 2272 C C . ARG A 1 402 ? 45.097 11.683 16.820 1.00 16.27 402 ARG A C 1
ATOM 2273 O O . ARG A 1 402 ? 46.077 10.928 16.821 1.00 16.27 402 ARG A O 1
ATOM 2281 N N . LEU A 1 403 ? 45.178 12.981 17.110 1.00 17.65 403 LEU A N 1
ATOM 2282 C CA . LEU A 1 403 ? 46.437 13.639 17.460 1.00 17.65 403 LEU A CA 1
ATOM 2283 C C . LEU A 1 403 ? 47.059 13.144 18.769 1.00 17.65 403 LEU A C 1
ATOM 2284 O O . LEU A 1 403 ? 48.274 12.905 18.838 1.00 17.65 403 LEU A O 1
ATOM 2289 N N . MET A 1 404 ? 46.223 12.985 19.793 1.00 21.91 404 MET A N 1
ATOM 2290 C CA . MET A 1 404 ? 46.675 12.566 21.125 1.00 21.91 404 MET A CA 1
ATOM 2291 C C . MET A 1 404 ? 46.666 11.053 21.352 1.00 21.91 404 MET A C 1
ATOM 2292 O O . MET A 1 404 ? 46.952 10.579 22.452 1.00 21.91 404 MET A O 1
ATOM 2297 N N . ASP A 1 405 ? 46.325 10.307 20.313 1.00 25.33 405 ASP A N 1
ATOM 2298 C CA . ASP A 1 405 ? 46.252 8.858 20.390 1.00 25.33 405 ASP A CA 1
ATOM 2299 C C . ASP A 1 405 ? 47.503 8.230 21.039 1.00 25.33 405 ASP A C 1
ATOM 2300 O O . ASP A 1 405 ? 47.435 7.643 22.129 1.00 25.33 405 ASP A O 1
ATOM 2305 N N . LYS A 1 406 ? 48.643 8.368 20.364 1.00 32.96 406 LYS A N 1
ATOM 2306 C CA . LYS A 1 406 ? 49.899 7.794 20.831 1.00 32.96 406 LYS A CA 1
ATOM 2307 C C . LYS A 1 406 ? 50.352 8.221 22.223 1.00 32.96 406 LYS A C 1
ATOM 2308 O O . LYS A 1 406 ? 50.615 7.377 23.082 1.00 32.96 406 LYS A O 1
ATOM 2314 N N . ILE A 1 407 ? 50.458 9.524 22.447 1.00 21.38 407 ILE A N 1
ATOM 2315 C CA . ILE A 1 407 ? 50.903 10.007 23.738 1.00 21.38 407 ILE A CA 1
ATOM 2316 C C . ILE A 1 407 ? 49.936 9.600 24.840 1.00 21.38 407 ILE A C 1
ATOM 2317 O O . ILE A 1 407 ? 50.351 9.318 25.966 1.00 21.38 407 ILE A O 1
ATOM 2322 N N . SER A 1 408 ? 48.647 9.554 24.512 1.00 35.09 408 SER A N 1
ATOM 2323 C CA . SER A 1 408 ? 47.643 9.192 25.497 1.00 35.09 408 SER A CA 1
ATOM 2324 C C . SER A 1 408 ? 47.853 7.771 25.989 1.00 35.09 408 SER A C 1
ATOM 2325 O O . SER A 1 408 ? 47.681 7.484 27.174 1.00 35.09 408 SER A O 1
ATOM 2328 N N . PHE A 1 409 ? 48.237 6.879 25.085 1.00 20.53 409 PHE A N 1
ATOM 2329 C CA . PHE A 1 409 ? 48.449 5.500 25.483 1.00 20.53 409 PHE A CA 1
ATOM 2330 C C . PHE A 1 409 ? 49.729 5.277 26.260 1.00 20.53 409 PHE A C 1
ATOM 2331 O O . PHE A 1 409 ? 49.758 4.482 27.196 1.00 20.53 409 PHE A O 1
ATOM 2339 N N . SER A 1 410 ? 50.790 5.979 25.886 1.00 16.67 410 SER A N 1
ATOM 2340 C CA . SER A 1 410 ? 52.066 5.741 26.551 1.00 16.67 410 SER A CA 1
ATOM 2341 C C . SER A 1 410 ? 52.515 6.771 27.560 1.00 16.67 410 SER A C 1
ATOM 2342 O O . SER A 1 410 ? 53.650 6.714 28.025 1.00 16.67 410 SER A O 1
ATOM 2345 N N . ALA A 1 411 ? 51.635 7.702 27.903 1.00 25.17 411 ALA A N 1
ATOM 2346 C CA . ALA A 1 411 ? 51.975 8.747 28.851 1.00 25.17 411 ALA A CA 1
ATOM 2347 C C . ALA A 1 411 ? 52.518 8.147 30.151 1.00 25.17 411 ALA A C 1
ATOM 2348 O O . ALA A 1 411 ? 53.447 8.696 30.759 1.00 25.17 411 ALA A O 1
ATOM 2350 N N . SER A 1 412 ? 51.950 7.017 30.565 1.00 26.25 412 SER A N 1
ATOM 2351 C CA . SER A 1 412 ? 52.379 6.342 31.789 1.00 26.25 412 SER A CA 1
ATOM 2352 C C . SER A 1 412 ? 53.860 5.994 31.770 1.00 26.25 412 SER A C 1
ATOM 2353 O O . SER A 1 412 ? 54.478 5.863 32.828 1.00 26.25 412 SER A O 1
ATOM 2356 N N . ASP A 1 413 ? 54.424 5.840 30.575 1.00 25.84 413 ASP A N 1
ATOM 2357 C CA . ASP A 1 413 ? 55.837 5.484 30.437 1.00 25.84 413 ASP A CA 1
ATOM 2358 C C . ASP A 1 413 ? 56.722 6.700 30.179 1.00 25.84 413 ASP A C 1
ATOM 2359 O O . ASP A 1 413 ? 57.904 6.557 29.844 1.00 25.84 413 ASP A O 1
ATOM 2364 N N . MET A 1 414 ? 56.168 7.894 30.344 1.00 31.84 414 MET A N 1
ATOM 2365 C CA . MET A 1 414 ? 56.940 9.095 30.081 1.00 31.84 414 MET A CA 1
ATOM 2366 C C . MET A 1 414 ? 56.916 10.081 31.234 1.00 31.84 414 MET A C 1
ATOM 2367 O O . MET A 1 414 ? 57.118 11.275 31.038 1.00 31.84 414 MET A O 1
ATOM 2372 N N . ASN A 1 415 ? 56.680 9.566 32.435 1.00 23.87 415 ASN A N 1
ATOM 2373 C CA . ASN A 1 415 ? 56.621 10.389 33.635 1.00 23.87 415 ASN A CA 1
ATOM 2374 C C . ASN A 1 415 ? 57.868 11.243 33.751 1.00 23.87 415 ASN A C 1
ATOM 2375 O O . ASN A 1 415 ? 58.989 10.741 33.665 1.00 23.87 415 ASN A O 1
ATOM 2380 N N . GLY A 1 416 ? 57.668 12.540 33.943 1.00 24.93 416 GLY A N 1
ATOM 2381 C CA . GLY A 1 416 ? 58.790 13.446 34.080 1.00 24.93 416 GLY A CA 1
ATOM 2382 C C . GLY A 1 416 ? 59.172 14.141 32.787 1.00 24.93 416 GLY A C 1
ATOM 2383 O O . GLY A 1 416 ? 60.026 15.027 32.786 1.00 24.93 416 GLY A O 1
ATOM 2384 N N . GLN A 1 417 ? 58.545 13.761 31.681 1.00 18.91 417 GLN A N 1
ATOM 2385 C CA . GLN A 1 417 ? 58.883 14.385 30.406 1.00 18.91 417 GLN A CA 1
ATOM 2386 C C . GLN A 1 417 ? 58.000 15.543 29.976 1.00 18.91 417 GLN A C 1
ATOM 2387 O O . GLN A 1 417 ? 56.814 15.636 30.326 1.00 18.91 417 GLN A O 1
ATOM 2393 N N . THR A 1 418 ? 58.591 16.443 29.208 1.00 24.90 418 THR A N 1
ATOM 2394 C CA . THR A 1 418 ? 57.828 17.529 28.640 1.00 24.90 418 THR A CA 1
ATOM 2395 C C . THR A 1 418 ? 57.750 17.129 27.168 1.00 24.90 418 THR A C 1
ATOM 2396 O O . THR A 1 418 ? 58.764 16.769 26.563 1.00 24.90 418 THR A O 1
ATOM 2400 N N . VAL A 1 419 ? 56.550 17.141 26.602 1.00 29.21 419 VAL A N 1
ATOM 2401 C CA . VAL A 1 419 ? 56.390 16.798 25.193 1.00 29.21 419 VAL A CA 1
ATOM 2402 C C . VAL A 1 419 ? 55.857 18.005 24.437 1.00 29.21 419 VAL A C 1
ATOM 2403 O O . VAL A 1 419 ? 54.779 18.528 24.737 1.00 29.21 419 VAL A O 1
ATOM 2407 N N . ASN A 1 420 ? 56.616 18.450 23.449 1.00 25.27 420 ASN A N 1
ATOM 2408 C CA . ASN A 1 420 ? 56.191 19.585 22.666 1.00 25.27 420 ASN A CA 1
ATOM 2409 C C . ASN A 1 420 ? 55.485 19.120 21.424 1.00 25.27 420 ASN A C 1
ATOM 2410 O O . ASN A 1 420 ? 56.073 18.441 20.579 1.00 25.27 420 ASN A O 1
ATOM 2415 N N . ILE A 1 421 ? 54.208 19.468 21.331 1.00 19.22 421 ILE A N 1
ATOM 2416 C CA . ILE A 1 421 ? 53.422 19.097 20.179 1.00 19.22 421 ILE A CA 1
ATOM 2417 C C . ILE A 1 421 ? 53.504 20.272 19.236 1.00 19.22 421 ILE A C 1
ATOM 2418 O O . ILE A 1 421 ? 52.878 21.304 19.462 1.00 19.22 421 ILE A O 1
ATOM 2423 N N . ASP A 1 422 ? 54.318 20.119 18.198 1.00 18.44 422 ASP A N 1
ATOM 2424 C CA . ASP A 1 422 ? 54.505 21.166 17.200 1.00 18.44 422 ASP A CA 1
ATOM 2425 C C . ASP A 1 422 ? 53.893 20.748 15.883 1.00 18.44 422 ASP A C 1
ATOM 2426 O O . ASP A 1 422 ? 53.317 19.670 15.779 1.00 18.44 422 ASP A O 1
ATOM 2431 N N . ALA A 1 423 ? 54.015 21.614 14.880 1.00 22.35 423 ALA A N 1
ATOM 2432 C CA . ALA A 1 423 ? 53.466 21.345 13.551 1.00 22.35 423 ALA A CA 1
ATOM 2433 C C . ALA A 1 423 ? 53.880 19.966 13.057 1.00 22.35 423 ALA A C 1
ATOM 2434 O O . ALA A 1 423 ? 53.057 19.217 12.557 1.00 22.35 423 ALA A O 1
ATOM 2436 N N . ALA A 1 424 ? 55.159 19.636 13.211 1.00 19.72 424 ALA A N 1
ATOM 2437 C CA . ALA A 1 424 ? 55.688 18.335 12.794 1.00 19.72 424 ALA A CA 1
ATOM 2438 C C . ALA A 1 424 ? 54.989 17.174 13.488 1.00 19.72 424 ALA A C 1
ATOM 2439 O O . ALA A 1 424 ? 54.682 16.158 12.867 1.00 19.72 424 ALA A O 1
ATOM 2441 N N . TYR A 1 425 ? 54.750 17.312 14.781 1.00 19.75 425 TYR A N 1
ATOM 2442 C CA . TYR A 1 425 ? 54.085 16.263 15.535 1.00 19.75 425 TYR A CA 1
ATOM 2443 C C . TYR A 1 425 ? 52.672 16.040 14.979 1.00 19.75 425 TYR A C 1
ATOM 2444 O O . TYR A 1 425 ? 52.237 14.904 14.809 1.00 19.75 425 TYR A O 1
ATOM 2453 N N . VAL A 1 426 ? 51.970 17.137 14.691 1.00 21.87 426 VAL A N 1
ATOM 2454 C CA . VAL A 1 426 ? 50.605 17.095 14.169 1.00 21.87 426 VAL A CA 1
ATOM 2455 C C . VAL A 1 426 ? 50.520 16.451 12.793 1.00 21.87 426 VAL A C 1
ATOM 2456 O O . VAL A 1 426 ? 49.625 15.642 12.543 1.00 21.87 426 VAL A O 1
ATOM 2460 N N . ALA A 1 427 ? 51.436 16.816 11.896 1.00 26.78 427 ALA A N 1
ATOM 2461 C CA . ALA A 1 427 ? 51.453 16.230 10.556 1.00 26.78 427 ALA A CA 1
ATOM 2462 C C . ALA A 1 427 ? 51.781 14.744 10.670 1.00 26.78 427 ALA A C 1
ATOM 2463 O O . ALA A 1 427 ? 51.278 13.919 9.914 1.00 26.78 427 ALA A O 1
ATOM 2465 N N . ASP A 1 428 ? 52.627 14.394 11.628 1.00 29.97 428 ASP A N 1
ATOM 2466 C CA . ASP A 1 428 ? 52.978 12.994 11.800 1.00 29.97 428 ASP A CA 1
ATOM 2467 C C . ASP A 1 428 ? 51.754 12.208 12.253 1.00 29.97 428 ASP A C 1
ATOM 2468 O O . ASP A 1 428 ? 51.345 11.253 11.598 1.00 29.97 428 ASP A O 1
ATOM 2473 N N . ALA A 1 429 ? 51.163 12.630 13.367 1.00 30.72 429 ALA A N 1
ATOM 2474 C CA . ALA A 1 429 ? 49.992 11.965 13.923 1.00 30.72 429 ALA A CA 1
ATOM 2475 C C . ALA A 1 429 ? 48.817 11.869 12.956 1.00 30.72 429 ALA A C 1
ATOM 2476 O O . ALA A 1 429 ? 48.110 10.866 12.940 1.00 30.72 429 ALA A O 1
ATOM 2478 N N . LEU A 1 430 ? 48.591 12.894 12.150 1.00 23.43 430 LEU A N 1
ATOM 2479 C CA . LEU A 1 430 ? 47.454 12.847 11.228 1.00 23.43 430 LEU A CA 1
ATOM 2480 C C . LEU A 1 430 ? 47.713 12.035 9.959 1.00 23.43 430 LEU A C 1
ATOM 2481 O O . LEU A 1 430 ? 46.797 11.419 9.407 1.00 23.43 430 LEU A O 1
ATOM 2486 N N . GLY A 1 431 ? 48.954 12.031 9.494 1.00 29.12 431 GLY A N 1
ATOM 2487 C CA . GLY A 1 431 ? 49.265 11.279 8.292 1.00 29.12 431 GLY A CA 1
ATOM 2488 C C . GLY A 1 431 ? 48.431 11.680 7.084 1.00 29.12 431 GLY A C 1
ATOM 2489 O O . GLY A 1 431 ? 48.300 12.864 6.775 1.00 29.12 431 GLY A O 1
ATOM 2490 N N . GLU A 1 432 ? 47.852 10.689 6.413 1.00 32.90 432 GLU A N 1
ATOM 2491 C CA . GLU A 1 432 ? 47.051 10.915 5.212 1.00 32.90 432 GLU A CA 1
ATOM 2492 C C . GLU A 1 432 ? 45.557 11.014 5.465 1.00 32.90 432 GLU A C 1
ATOM 2493 O O . GLU A 1 432 ? 44.780 11.155 4.526 1.00 32.90 432 GLU A O 1
ATOM 2499 N N . VAL A 1 433 ? 45.153 10.946 6.725 1.00 30.10 433 VAL A N 1
ATOM 2500 C CA . VAL A 1 433 ? 43.737 10.966 7.056 1.00 30.10 433 VAL A CA 1
ATOM 2501 C C . VAL A 1 433 ? 42.913 12.128 6.507 1.00 30.10 433 VAL A C 1
ATOM 2502 O O . VAL A 1 433 ? 41.897 11.912 5.849 1.00 30.10 433 VAL A O 1
ATOM 2506 N N . VAL A 1 434 ? 43.343 13.354 6.780 1.00 28.67 434 VAL A N 1
ATOM 2507 C CA . VAL A 1 434 ? 42.628 14.539 6.329 1.00 28.67 434 VAL A CA 1
ATOM 2508 C C . VAL A 1 434 ? 42.276 14.565 4.841 1.00 28.67 434 VAL A C 1
ATOM 2509 O O . VAL A 1 434 ? 41.118 14.811 4.487 1.00 28.67 434 VAL A O 1
ATOM 2513 N N . GLU A 1 435 ? 43.257 14.311 3.977 1.00 35.70 435 GLU A N 1
ATOM 2514 C CA . GLU A 1 435 ? 43.045 14.357 2.527 1.00 35.70 435 GLU A CA 1
ATOM 2515 C C . GLU A 1 435 ? 42.420 13.127 1.874 1.00 35.70 435 GLU A C 1
ATOM 2516 O O . GLU A 1 435 ? 41.996 13.183 0.727 1.00 35.70 435 GLU A O 1
ATOM 2522 N N . ASN A 1 436 ? 42.365 12.012 2.585 1.00 38.41 436 ASN A N 1
ATOM 2523 C CA . ASN A 1 436 ? 41.783 10.807 2.005 1.00 38.41 436 ASN A CA 1
ATOM 2524 C C . ASN A 1 436 ? 40.418 10.503 2.622 1.00 38.41 436 ASN A C 1
ATOM 2525 O O . ASN A 1 436 ? 40.329 9.949 3.727 1.00 38.41 436 ASN A O 1
ATOM 2530 N N . GLU A 1 437 ? 39.357 10.868 1.904 1.00 46.02 437 GLU A N 1
ATOM 2531 C CA . GLU A 1 437 ? 37.990 10.652 2.373 1.00 46.02 437 GLU A CA 1
ATOM 2532 C C . GLU A 1 437 ? 37.733 9.209 2.801 1.00 46.02 437 GLU A C 1
ATOM 2533 O O . GLU A 1 437 ? 36.982 8.958 3.746 1.00 46.02 437 GLU A O 1
ATOM 2539 N N . ASP A 1 438 ? 38.350 8.263 2.101 1.00 44.35 438 ASP A N 1
ATOM 2540 C CA . ASP A 1 438 ? 38.180 6.853 2.435 1.00 44.35 438 ASP A CA 1
ATOM 2541 C C . ASP A 1 438 ? 38.614 6.619 3.875 1.00 44.35 438 ASP A C 1
ATOM 2542 O O . ASP A 1 438 ? 38.054 5.773 4.573 1.00 44.35 438 ASP A O 1
ATOM 2547 N N . LEU A 1 439 ? 39.614 7.376 4.316 1.00 24.29 439 LEU A N 1
ATOM 2548 C CA . LEU A 1 439 ? 40.114 7.241 5.671 1.00 24.29 439 LEU A CA 1
ATOM 2549 C C . LEU A 1 439 ? 39.372 8.162 6.635 1.00 24.29 439 LEU A C 1
ATOM 2550 O O . LEU A 1 439 ? 38.964 7.729 7.708 1.00 24.29 439 LEU A O 1
ATOM 2555 N N . SER A 1 440 ? 39.215 9.423 6.237 1.00 27.20 440 SER A N 1
ATOM 2556 C CA . SER A 1 440 ? 38.560 10.427 7.075 1.00 27.20 440 SER A CA 1
ATOM 2557 C C . SER A 1 440 ? 37.132 10.094 7.489 1.00 27.20 440 SER A C 1
ATOM 2558 O O . SER A 1 440 ? 36.707 10.464 8.581 1.00 27.20 440 SER A O 1
ATOM 2561 N N . ARG A 1 441 ? 36.394 9.407 6.623 1.00 26.23 441 ARG A N 1
ATOM 2562 C CA . ARG A 1 441 ? 35.007 9.054 6.928 1.00 26.23 441 ARG A CA 1
ATOM 2563 C C . ARG A 1 441 ? 34.884 7.919 7.939 1.00 26.23 441 ARG A C 1
ATOM 2564 O O . ARG A 1 441 ? 33.776 7.570 8.363 1.00 26.23 441 ARG A O 1
ATOM 2572 N N . PHE A 1 442 ? 36.024 7.339 8.306 1.00 27.48 442 PHE A N 1
ATOM 2573 C CA . PHE A 1 442 ? 36.068 6.264 9.283 1.00 27.48 442 PHE A CA 1
ATOM 2574 C C . PHE A 1 442 ? 36.678 6.799 10.572 1.00 27.48 442 PHE A C 1
ATOM 2575 O O . PHE A 1 442 ? 36.125 6.670 11.654 1.00 27.48 442 PHE A O 1
ATOM 2583 N N . ILE A 1 443 ? 37.858 7.420 10.417 1.00 29.29 443 ILE A N 1
ATOM 2584 C CA . ILE A 1 443 ? 38.654 7.920 11.512 1.00 29.29 443 ILE A CA 1
ATOM 2585 C C . ILE A 1 443 ? 38.218 9.247 12.131 1.00 29.29 443 ILE A C 1
ATOM 2586 O O . ILE A 1 443 ? 38.288 9.417 13.351 1.00 29.29 443 ILE A O 1
ATOM 2591 N N . LEU A 1 444 ? 37.772 10.186 11.303 1.00 27.69 444 LEU A N 1
ATOM 2592 C CA . LEU A 1 444 ? 37.366 11.494 11.806 1.00 27.69 444 LEU A CA 1
ATOM 2593 C C . LEU A 1 444 ? 35.868 11.743 11.722 1.00 27.69 444 LEU A C 1
ATOM 2594 O O . LEU A 1 444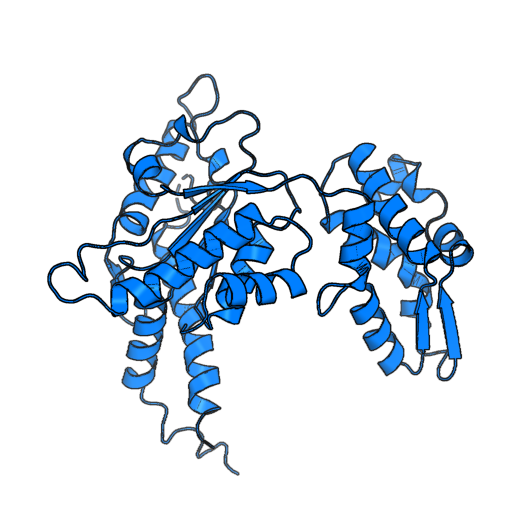 ? 35.374 12.741 12.254 1.00 27.69 444 LEU A O 1
#

GO terms:
  GO:0005515 protein binding (F, IPI)

Secondary structure (DSSP, 8-state):
----HHHHHHHHHTT--S-HHHHHHHHHHHHHHHHHHHS-TTTTTT-----EEEE--TTSSHHHHHHHHHHHTT--EEEEEGGGG-----THHHHHHHHHHHHHHHHHHHHHS----GGGS-SS--HHHHHHHHHHHHHHH-EEEEETGGGGS--SS-SSSHHHHHHHHHHHHHHHH--EEEETTEEEE-TT-EEEEEE--SS--GGGS-HHHHTT--EEEE-PPPPHHHHHHHHHSSTT-HHHHHHHHHHTTT-EEEE-HHHHHHHHHHHHHHHHHS---GGGHHHHHHHHHHHHHHHHGGG-TT-EEEE-HHHHHHHHTTTTT-HHHHHHH-

Nearest PDB structures (foldseek):
  1g41-assembly1_A  TM=1.003E+00  e=8.687E-61  Haemophilus influenzae
  1g4b-assembly1_E  TM=9.872E-01  e=7.047E-48  Escherichia coli
  5txv-assembly2_J  TM=9.737E-01  e=7.538E-45  Escherichia coli K-12
  1ofh-assembly1_A  TM=9.421E-01  e=3.014E-46  Haemophilus influenzae Rd KW20
  1do0-assembly1_A  TM=9.813E-01  e=7.209E-43  Escherichia coli

InterPro domains:
  IPR003593 AAA+ ATPase domain [SM00382] (49-333)
  IPR003959 ATPase, AAA-type, core [PF00004] (53-137)
  IPR003959 ATPase, AAA-type, core [PF07724] (188-330)
  IPR004491 Heat shock protein HslU [MF_00249] (1-444)
  IPR004491 Heat shock protein HslU [TIGR00390] (4-444)
  IPR019489 Clp ATPase, C-terminal [SM01086] (336-435)
  IPR027417 P-loop containing nucleoside triphosphate hydrolase [G3DSA:3.40.50.300] (2-140)
  IPR027417 P-loop containing nucleoside triphosphate hydrolase [G3DSA:3.40.50.300] (146-333)
  IPR027417 P-loop containing nucleoside triphosphate hydrolase [SSF52540] (3-442)
  IPR050052 ATP-dependent Clp protease ATP-binding subunit ClpX [PTHR48102] (4-312)

B-factor: mean 46.2, std 34.42, range [2.45, 200.0]